Protein AF-A0A1Y3BMG6-F1 (afdb_monomer)

Radius of gyration: 24.63 Å; Cα contacts (8 Å, |Δi|>4): 152; chains: 1; bounding box: 64×32×63 Å

Mean predicted aligned error: 9.32 Å

Nearest PDB structures (foldseek):
  7ob9-assembly1_A  TM=7.750E-01  e=2.354E-04  Homo sapiens
  7oba-assembly1_A  TM=7.615E-01  e=1.151E-03  Homo sapiens

pLDDT: mean 84.7, std 14.23, range [34.03, 97.62]

Sequence (183 aa):
PLKRNDFCKTCGLTDSECLGHFGHIQLPLPVFNPFLLKHVFQVLKMFCFSCHRLLFTPFNVEIYIAQLRALDLGLDYILDDILQHANDISQSTKGFDWGRAESQTFLRSKLTSLINSECRNNKKKNLIEKNDDDNVVELESIEIVNSKNVIEKKQHLFKDLISMKMIKPTKVCTHCNSRKRGL

InterPro domains:
  IPR007080 RNA polymerase Rpb1, domain 1 [PF04997] (4-131)
  IPR044893 RNA polymerase Rpb1, clamp domain superfamily [G3DSA:4.10.860.120] (1-67)
  IPR045867 DNA-directed RNA polymerase, subunit beta-prime [PTHR19376] (5-159)

Organism: Euroglyphus maynei (NCBI:txid6958)

Foldseek 3Di:
DPDAPDADPPPRDGPVPDPDDDDDDDDPDDDDDPVCVLLVVLVVLQADPVPRDGLWQLLLVLLLVLCLVCLQLVVNVCNVVSVVVSVVVCVVPPPDDSLDPVNSVVSNVVSVVVSVVVSVVVVVVVVVVDPDDDDDDDDDDSRGDDPPSSVVVVVVSVVCVSVCVRTPRDQARSPPRDGRDDD

Structure (mmCIF, N/CA/C/O backbone):
data_AF-A0A1Y3BMG6-F1
#
_entry.id   AF-A0A1Y3BMG6-F1
#
loop_
_atom_site.group_PDB
_atom_site.id
_atom_site.type_symbol
_atom_site.label_atom_id
_atom_site.label_alt_id
_atom_site.label_comp_id
_atom_site.label_asym_id
_atom_site.label_entity_id
_atom_site.label_seq_id
_atom_site.pdbx_PDB_ins_code
_atom_site.Cartn_x
_atom_site.Cartn_y
_atom_site.Cartn_z
_atom_site.occupancy
_atom_site.B_iso_or_equiv
_atom_site.auth_seq_id
_atom_site.auth_comp_id
_atom_site.auth_asym_id
_atom_site.auth_atom_id
_atom_site.pdbx_PDB_model_num
ATOM 1 N N . PRO A 1 1 ? -26.892 2.230 33.142 1.00 81.38 1 PRO A N 1
ATOM 2 C CA . PRO A 1 1 ? -28.313 2.091 32.731 1.00 81.38 1 PRO A CA 1
ATOM 3 C C . PRO A 1 1 ? -28.928 3.487 32.601 1.00 81.38 1 PRO A C 1
ATOM 5 O O . PRO A 1 1 ? -28.421 4.399 33.241 1.00 81.38 1 PRO A O 1
ATOM 8 N N . LEU A 1 2 ? -29.958 3.685 31.770 1.00 80.94 2 LEU A N 1
ATOM 9 C CA . LEU A 1 2 ? -30.521 5.032 31.548 1.00 80.94 2 LEU A CA 1
ATOM 10 C C . LEU A 1 2 ? -31.405 5.516 32.710 1.00 80.94 2 LEU A C 1
ATOM 12 O O . LEU A 1 2 ? -31.591 6.718 32.878 1.00 80.94 2 LEU A O 1
ATOM 16 N N . LYS A 1 3 ? -31.963 4.589 33.497 1.00 85.81 3 LYS A N 1
ATOM 17 C CA . LYS A 1 3 ? -32.782 4.886 34.676 1.00 85.81 3 LYS A CA 1
ATOM 18 C C . LYS A 1 3 ? -31.967 4.667 35.950 1.00 85.81 3 LYS A C 1
ATOM 20 O O . LYS A 1 3 ? -31.166 3.736 36.011 1.00 85.81 3 LYS A O 1
ATOM 25 N N . ARG A 1 4 ? -32.205 5.518 36.955 1.00 82.38 4 ARG A N 1
ATOM 26 C CA . ARG A 1 4 ? -31.642 5.358 38.304 1.00 82.38 4 ARG A CA 1
ATOM 27 C C . ARG A 1 4 ? -32.136 4.053 38.919 1.00 82.38 4 ARG A C 1
ATOM 29 O O . ARG A 1 4 ? -33.325 3.756 38.798 1.00 82.38 4 ARG A O 1
ATOM 36 N N . ASN A 1 5 ? -31.247 3.335 39.603 1.00 83.88 5 ASN A N 1
ATOM 37 C CA . ASN A 1 5 ? -31.551 2.070 40.282 1.00 83.88 5 ASN A CA 1
ATOM 38 C C . ASN A 1 5 ? -31.966 0.918 39.341 1.00 83.88 5 ASN A C 1
ATOM 40 O O . ASN A 1 5 ? -32.630 -0.026 39.763 1.00 83.88 5 ASN A O 1
ATOM 44 N N . ASP A 1 6 ? -31.602 1.013 38.062 1.00 90.00 6 ASP A N 1
ATOM 45 C CA . ASP A 1 6 ? -31.763 -0.053 37.071 1.00 90.00 6 ASP A CA 1
ATOM 46 C C . ASP A 1 6 ? -30.409 -0.749 36.849 1.00 90.00 6 ASP A C 1
ATOM 48 O O . ASP A 1 6 ? -29.355 -0.158 37.098 1.00 90.00 6 ASP A O 1
ATOM 52 N N . PHE A 1 7 ? -30.416 -1.991 36.367 1.00 92.06 7 PHE A N 1
ATOM 53 C CA . PHE A 1 7 ? -29.194 -2.761 36.112 1.00 92.06 7 PHE A CA 1
ATOM 54 C C . PHE A 1 7 ? -28.850 -2.761 34.623 1.00 92.06 7 PHE A C 1
ATOM 56 O O . PHE A 1 7 ? -29.715 -2.835 33.747 1.00 92.06 7 PHE A O 1
ATOM 63 N N . CYS A 1 8 ? -27.563 -2.651 34.296 1.00 92.94 8 CYS A N 1
ATOM 64 C CA . CYS A 1 8 ? -27.134 -2.700 32.907 1.00 92.94 8 CYS A CA 1
ATOM 65 C C . CYS A 1 8 ? -27.364 -4.101 32.329 1.00 92.94 8 CYS A C 1
ATOM 67 O O . CYS A 1 8 ? -26.857 -5.080 32.865 1.00 92.94 8 CYS A O 1
ATOM 69 N N . LYS A 1 9 ? -28.026 -4.202 31.172 1.00 91.00 9 LYS A N 1
ATOM 70 C CA . LYS A 1 9 ? -28.221 -5.488 30.479 1.00 91.00 9 LYS A CA 1
ATOM 71 C C . LYS A 1 9 ? -26.923 -6.119 29.955 1.00 91.00 9 LYS A C 1
ATOM 73 O O . LYS A 1 9 ? -26.921 -7.308 29.666 1.00 91.00 9 LYS A O 1
ATOM 78 N N . THR A 1 10 ? -25.854 -5.334 29.805 1.00 92.94 10 THR A N 1
ATOM 79 C CA . THR A 1 10 ? -24.577 -5.802 29.244 1.00 92.94 10 THR A CA 1
ATOM 80 C C . THR A 1 10 ? -23.575 -6.182 30.332 1.00 92.94 10 THR A C 1
ATOM 82 O O . THR A 1 10 ? -23.010 -7.267 30.266 1.00 92.94 10 THR A O 1
ATOM 85 N N . CYS A 1 11 ? -23.344 -5.319 31.331 1.00 94.06 11 CYS A N 1
ATOM 86 C CA . CYS A 1 11 ? -22.376 -5.588 32.406 1.00 94.06 11 CYS A CA 1
ATOM 87 C C . CYS A 1 11 ? -22.989 -5.965 33.760 1.00 94.06 11 CYS A C 1
ATOM 89 O O . CYS A 1 11 ? -22.243 -6.305 34.669 1.00 94.06 11 CYS A O 1
ATOM 91 N N . GLY A 1 12 ? -24.311 -5.878 33.932 1.00 92.12 12 GLY A N 1
ATOM 92 C CA . GLY A 1 12 ? -24.982 -6.201 35.197 1.00 92.12 12 GLY A CA 1
ATOM 93 C C . GLY A 1 12 ? -24.782 -5.186 36.328 1.00 92.12 12 GLY A C 1
ATOM 94 O O . GLY A 1 12 ? -25.336 -5.380 37.402 1.00 92.12 12 GLY A O 1
ATOM 95 N N . LEU A 1 13 ? -24.027 -4.107 36.104 1.00 93.19 13 LEU A N 1
ATOM 96 C CA . LEU A 1 13 ? -23.744 -3.084 37.117 1.00 93.19 13 LEU A CA 1
ATOM 97 C C . LEU A 1 13 ? -24.866 -2.038 37.225 1.00 93.19 13 LEU A C 1
ATOM 99 O O . LEU A 1 13 ? -25.644 -1.834 36.282 1.00 93.19 13 LEU A O 1
ATOM 103 N N . THR A 1 14 ? -24.915 -1.358 38.373 1.00 91.00 14 THR A N 1
ATOM 104 C CA . THR A 1 14 ? -25.843 -0.249 38.666 1.00 91.00 14 THR A CA 1
ATOM 105 C C . THR A 1 14 ? -25.532 0.999 37.826 1.00 91.00 14 THR A C 1
ATOM 107 O O . THR A 1 14 ? -24.534 1.055 37.102 1.00 91.00 14 THR A O 1
ATOM 110 N N . ASP A 1 15 ? -26.394 2.021 37.863 1.00 90.06 15 ASP A N 1
ATOM 111 C CA . ASP A 1 15 ? -26.194 3.246 37.080 1.00 90.06 15 ASP A CA 1
ATOM 112 C C . ASP A 1 15 ? -24.948 4.041 37.485 1.00 90.06 15 ASP A C 1
ATOM 114 O O . ASP A 1 15 ? -24.328 4.641 36.611 1.00 90.06 15 ASP A O 1
ATOM 118 N N . SER A 1 16 ? -24.535 3.980 38.753 1.00 90.06 16 SER A N 1
ATOM 119 C CA . SER A 1 16 ? -23.320 4.638 39.250 1.00 90.06 16 SER A CA 1
ATOM 120 C C . SER A 1 16 ? -22.022 3.939 38.843 1.00 90.06 16 SER A C 1
ATOM 122 O O . SER A 1 16 ? -20.988 4.589 38.728 1.00 90.06 16 SER A O 1
ATOM 124 N N . GLU A 1 17 ? -22.062 2.624 38.632 1.00 92.31 17 GLU A N 1
ATOM 125 C CA . GLU A 1 17 ? -20.873 1.802 38.361 1.00 92.31 17 GLU A CA 1
ATOM 126 C C . GLU A 1 17 ? -20.701 1.480 36.866 1.00 92.31 17 GLU A C 1
ATOM 128 O O . GLU A 1 17 ? -19.637 1.046 36.422 1.00 92.31 17 GLU A O 1
ATOM 133 N N . CYS A 1 18 ? -21.739 1.690 36.054 1.00 93.12 18 CYS A N 1
ATOM 134 C CA . CYS A 1 18 ? -21.707 1.410 34.623 1.00 93.12 18 CYS A CA 1
ATOM 135 C C . CYS A 1 18 ? -21.030 2.548 33.834 1.00 93.12 18 CYS A C 1
ATOM 137 O O . CYS A 1 18 ? -21.588 3.632 33.687 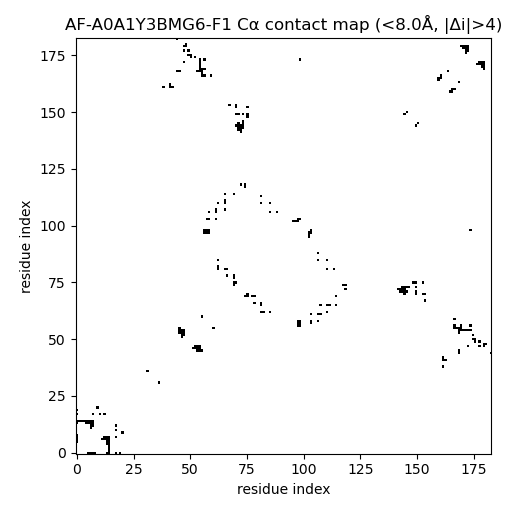1.00 93.12 18 CYS A O 1
ATOM 139 N N . LEU A 1 19 ? -19.880 2.258 33.214 1.00 93.06 19 LEU A N 1
ATOM 140 C CA . LEU A 1 19 ? -19.142 3.184 32.331 1.00 93.06 19 LEU A CA 1
ATOM 141 C C . LEU A 1 19 ? -19.812 3.427 30.960 1.00 93.06 19 LEU A C 1
ATOM 143 O O . LEU A 1 19 ? -19.341 4.243 30.170 1.00 93.06 19 LEU A O 1
ATOM 147 N N . GLY A 1 20 ? -20.905 2.716 30.669 1.00 91.56 20 GLY A N 1
ATOM 148 C CA . GLY A 1 20 ? -21.569 2.719 29.368 1.00 91.56 20 GLY A CA 1
ATOM 149 C C . GLY A 1 20 ? -21.020 1.663 28.404 1.00 91.56 20 GLY A C 1
ATOM 150 O O . GLY A 1 20 ? -19.937 1.111 28.583 1.00 91.56 20 GLY A O 1
ATOM 151 N N . HIS A 1 21 ? -21.805 1.356 27.370 1.00 92.44 21 HIS A N 1
ATOM 152 C CA . HIS A 1 21 ? -21.468 0.361 26.353 1.00 92.44 21 HIS A CA 1
ATOM 153 C C . HIS A 1 21 ? -21.736 0.913 24.961 1.00 92.44 21 HIS A C 1
ATOM 155 O O . HIS A 1 21 ? -22.701 1.649 24.749 1.00 92.44 21 HIS A O 1
ATOM 161 N N . PHE A 1 22 ? -20.905 0.515 24.003 1.00 95.00 22 PHE A N 1
ATOM 162 C CA . PHE A 1 22 ? -21.117 0.867 22.609 1.00 95.00 22 PHE A CA 1
ATOM 163 C C . PHE A 1 22 ? -22.301 0.089 22.032 1.00 95.00 22 PHE A C 1
ATOM 165 O O . PHE A 1 22 ? -22.363 -1.137 22.119 1.00 95.00 22 PHE A O 1
ATOM 172 N N . GLY A 1 23 ? -23.231 0.819 21.422 1.00 93.31 23 GLY A N 1
ATOM 173 C CA . GLY A 1 23 ? -24.210 0.267 20.492 1.00 93.31 23 GLY A CA 1
ATOM 174 C C . GLY A 1 23 ? -23.732 0.446 19.053 1.00 93.31 23 GLY A C 1
ATOM 175 O O . GLY A 1 23 ? -22.830 1.237 18.782 1.00 93.31 23 GLY A O 1
ATOM 176 N N . HIS A 1 24 ? -24.358 -0.258 18.116 1.00 96.00 24 HIS A N 1
ATOM 177 C CA . HIS A 1 24 ? -24.166 -0.011 16.691 1.00 96.00 24 HIS A CA 1
ATOM 178 C C . HIS A 1 24 ? -25.520 0.080 15.991 1.00 96.00 24 HIS A C 1
ATOM 180 O O . HIS A 1 24 ? -26.506 -0.502 16.440 1.00 96.00 24 HIS A O 1
ATOM 186 N N . ILE A 1 25 ? -25.554 0.830 14.892 1.00 96.88 25 ILE A N 1
ATOM 187 C CA . ILE A 1 25 ? -26.711 0.917 14.004 1.00 96.88 25 ILE A CA 1
ATOM 188 C C . ILE A 1 25 ? -26.360 0.135 12.747 1.00 96.88 25 ILE A C 1
ATOM 190 O O . ILE A 1 25 ? -25.363 0.432 12.086 1.00 96.88 25 ILE A O 1
ATOM 194 N N . GLN A 1 26 ? -27.175 -0.860 12.412 1.00 96.31 26 GLN A N 1
ATOM 195 C CA . GLN A 1 26 ? -27.029 -1.586 11.161 1.00 96.31 26 GLN A CA 1
ATOM 196 C C . GLN A 1 26 ? -27.630 -0.753 10.029 1.00 96.31 26 GLN A C 1
ATOM 198 O O . GLN A 1 26 ? -28.840 -0.544 9.962 1.00 96.31 26 GLN A O 1
ATOM 203 N N . LEU A 1 27 ? -26.769 -0.247 9.150 1.00 97.06 27 LEU A N 1
ATOM 204 C CA . LEU A 1 27 ? -27.203 0.476 7.961 1.00 97.06 27 LEU A CA 1
ATOM 205 C C . LEU A 1 27 ? -27.716 -0.524 6.910 1.00 97.06 27 LEU A C 1
ATOM 207 O O . LEU A 1 27 ? -27.123 -1.593 6.759 1.00 97.06 27 LEU A O 1
ATOM 211 N N . PRO A 1 28 ? -28.777 -0.192 6.151 1.00 96.12 28 PRO A N 1
ATOM 212 C CA . PRO A 1 28 ? -29.328 -1.093 5.135 1.00 96.12 28 PRO A CA 1
ATOM 213 C C . PRO A 1 28 ? -28.388 -1.284 3.934 1.00 96.12 28 PRO A C 1
ATOM 215 O O . PRO A 1 28 ? -28.532 -2.245 3.185 1.00 96.12 28 PRO A O 1
ATOM 218 N N . LEU A 1 29 ? -27.437 -0.365 3.741 1.00 97.62 29 LEU A N 1
ATOM 219 C CA . LEU A 1 29 ? -26.460 -0.359 2.656 1.00 97.62 29 LEU A CA 1
ATOM 220 C C . LEU A 1 29 ? -25.101 0.144 3.168 1.00 97.62 29 LEU A C 1
ATOM 222 O O . LEU A 1 29 ? -25.059 0.898 4.146 1.00 97.62 29 LEU A O 1
ATOM 226 N N . PRO A 1 30 ? -23.987 -0.225 2.507 1.00 95.25 30 PRO A N 1
ATOM 227 C CA . PRO A 1 30 ? -22.679 0.328 2.827 1.00 95.25 30 PRO A CA 1
ATOM 228 C C . PRO A 1 30 ? -22.643 1.828 2.518 1.00 95.25 30 PRO A C 1
ATOM 230 O O . PRO A 1 30 ? -22.995 2.264 1.422 1.00 95.25 30 PRO A O 1
ATOM 233 N N . VAL A 1 31 ? -22.180 2.617 3.485 1.00 95.00 31 VAL A N 1
ATOM 234 C CA . VAL A 1 31 ? -22.025 4.071 3.358 1.00 95.00 31 VAL A CA 1
ATOM 235 C C . VAL A 1 31 ? -20.546 4.421 3.449 1.00 95.00 31 VAL A C 1
ATOM 237 O O . VAL A 1 31 ? -19.830 3.929 4.321 1.00 95.00 31 VAL A O 1
ATOM 240 N N . PHE A 1 32 ? -20.071 5.282 2.549 1.00 95.06 32 PHE A N 1
ATOM 241 C CA . PHE A 1 32 ? -18.701 5.782 2.612 1.00 95.06 32 PHE A CA 1
ATOM 242 C C . PHE A 1 32 ? -18.516 6.695 3.823 1.00 95.06 32 PHE A C 1
ATOM 244 O O . PHE A 1 32 ? -19.304 7.611 4.044 1.00 95.06 32 PHE A O 1
ATOM 251 N N . ASN A 1 33 ? -17.425 6.497 4.566 1.00 95.25 33 ASN A N 1
ATOM 252 C CA . ASN A 1 33 ? -17.024 7.432 5.610 1.00 95.25 33 ASN A CA 1
ATOM 253 C C . ASN A 1 33 ? -16.583 8.768 4.961 1.00 95.25 33 ASN A C 1
ATOM 255 O O . ASN A 1 33 ? -15.584 8.770 4.229 1.00 95.25 33 ASN A O 1
ATOM 259 N N . PRO A 1 34 ? -17.256 9.906 5.241 1.00 95.25 34 PRO A N 1
ATOM 260 C CA . PRO A 1 34 ? -16.931 11.200 4.633 1.00 95.25 34 PRO A CA 1
ATOM 261 C C . PRO A 1 34 ? -15.476 11.641 4.844 1.00 95.25 34 PRO A C 1
ATOM 263 O O . PRO A 1 34 ? -14.881 12.258 3.959 1.00 95.25 34 PRO A O 1
ATOM 266 N N . PHE A 1 35 ? -14.864 11.277 5.976 1.00 94.56 35 PHE A N 1
ATOM 267 C CA . PHE A 1 35 ? -13.475 11.623 6.294 1.00 94.56 35 PHE A CA 1
ATOM 268 C C . PHE A 1 35 ? -12.457 10.816 5.479 1.00 94.56 35 PHE A C 1
ATOM 270 O O . PHE A 1 35 ? -11.361 11.296 5.186 1.00 94.56 35 PHE A O 1
ATOM 277 N N . LEU A 1 36 ? -12.819 9.598 5.070 1.00 92.75 36 LEU A N 1
ATOM 278 C CA . LEU A 1 36 ? -11.955 8.725 4.273 1.00 92.75 36 LEU A CA 1
ATOM 279 C C . LEU A 1 36 ? -12.183 8.876 2.772 1.00 92.75 36 LEU A C 1
ATOM 281 O O . LEU A 1 36 ? -11.350 8.423 1.991 1.00 92.75 36 LEU A O 1
ATOM 285 N N . LEU A 1 37 ? -13.256 9.552 2.357 1.00 93.12 37 LEU A N 1
ATOM 286 C CA . LEU A 1 37 ? -13.656 9.653 0.957 1.00 93.12 37 LEU A CA 1
ATOM 287 C C . LEU A 1 37 ? -12.516 10.160 0.057 1.00 93.12 37 LEU A C 1
ATOM 289 O O . LEU A 1 37 ? -12.258 9.578 -0.992 1.00 93.12 37 LEU A O 1
ATOM 293 N N . LYS A 1 38 ? -11.759 11.176 0.499 1.00 90.56 38 LYS A N 1
ATOM 294 C CA . LYS A 1 38 ? -10.590 11.696 -0.239 1.00 90.56 38 LYS A CA 1
ATOM 295 C C . LYS A 1 38 ? -9.524 10.622 -0.490 1.00 90.56 38 LYS A C 1
ATOM 297 O O . LYS A 1 38 ? -9.038 10.499 -1.612 1.00 90.56 38 LYS A O 1
ATOM 302 N N . HIS A 1 39 ? -9.199 9.834 0.534 1.00 90.69 39 HIS A N 1
ATOM 303 C CA . HIS A 1 39 ? -8.219 8.752 0.443 1.00 90.69 39 HIS A CA 1
ATOM 304 C C . HIS A 1 39 ? -8.735 7.618 -0.445 1.00 90.69 39 HIS A C 1
ATOM 306 O O . HIS A 1 39 ? -8.003 7.130 -1.301 1.00 90.69 39 HIS A O 1
ATOM 312 N N . VAL A 1 40 ? -10.016 7.257 -0.317 1.00 91.75 40 VAL A N 1
ATOM 313 C CA . VAL A 1 40 ? -10.666 6.268 -1.189 1.00 91.75 40 VAL A CA 1
ATOM 314 C C . VAL A 1 40 ? -10.558 6.698 -2.652 1.00 91.75 40 VAL A C 1
ATOM 316 O O . VAL A 1 40 ? -10.118 5.912 -3.486 1.00 91.75 40 VAL A O 1
ATOM 319 N N . PHE A 1 41 ? -10.855 7.960 -2.973 1.00 90.50 41 PHE A N 1
ATOM 320 C CA . PHE A 1 41 ? -10.687 8.485 -4.331 1.00 90.50 41 PHE A CA 1
ATOM 321 C C . PHE A 1 41 ? -9.235 8.428 -4.822 1.00 90.50 41 PHE A C 1
ATOM 323 O O . PHE A 1 41 ? -8.998 8.086 -5.981 1.00 90.50 41 PHE A O 1
ATOM 330 N N . GLN A 1 42 ? -8.255 8.752 -3.974 1.00 90.00 42 GLN A N 1
ATOM 331 C CA . GLN A 1 42 ? -6.835 8.658 -4.332 1.00 90.00 42 GLN A CA 1
ATOM 332 C C . GLN A 1 42 ? -6.428 7.217 -4.648 1.00 90.00 42 GL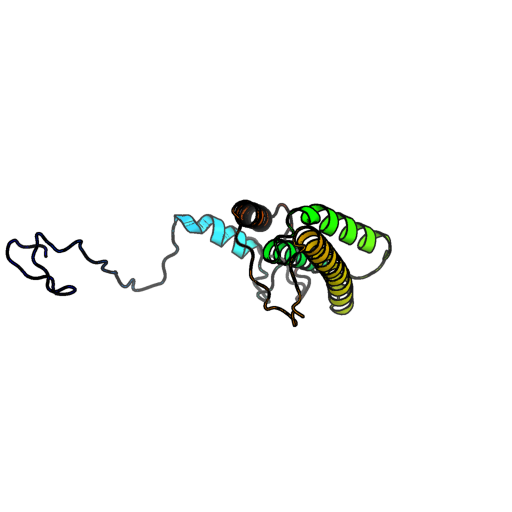N A C 1
ATOM 334 O O . GLN A 1 42 ? -5.830 6.975 -5.697 1.00 90.00 42 GLN A O 1
ATOM 339 N N . VAL A 1 43 ? -6.835 6.265 -3.804 1.00 90.12 43 VAL A N 1
ATOM 340 C CA . VAL A 1 43 ? -6.597 4.833 -4.010 1.00 90.12 43 VAL A CA 1
ATOM 341 C C . VAL A 1 43 ? -7.256 4.362 -5.303 1.00 90.12 43 VAL A C 1
ATOM 343 O O . VAL A 1 43 ? -6.586 3.768 -6.141 1.00 90.12 43 VAL A O 1
ATOM 346 N N . LEU A 1 44 ? -8.528 4.694 -5.543 1.00 90.19 44 LEU A N 1
ATOM 347 C CA . LEU A 1 44 ? -9.238 4.313 -6.771 1.00 90.19 44 LEU A CA 1
ATOM 348 C C . LEU A 1 44 ? -8.552 4.843 -8.035 1.00 90.19 44 LEU A C 1
ATOM 350 O O . LEU A 1 44 ? -8.469 4.136 -9.038 1.00 90.19 44 LEU A O 1
ATOM 354 N N . LYS A 1 45 ? -7.976 6.051 -7.987 1.00 89.25 45 LYS A N 1
ATOM 355 C CA . LYS A 1 45 ? -7.193 6.608 -9.100 1.00 89.25 45 LYS A CA 1
ATOM 356 C C . LYS A 1 45 ? -5.898 5.833 -9.377 1.00 89.25 45 LYS A C 1
ATOM 358 O O . LYS A 1 45 ? -5.288 6.079 -10.418 1.00 89.25 45 LYS A O 1
ATOM 363 N N . MET A 1 46 ? -5.450 4.938 -8.502 1.00 90.25 46 MET A N 1
ATOM 364 C CA . MET A 1 46 ? -4.263 4.103 -8.717 1.00 90.25 46 MET A CA 1
ATOM 365 C C . MET A 1 46 ? -4.594 2.791 -9.440 1.00 90.25 46 MET A C 1
ATOM 367 O O . MET A 1 46 ? -3.675 2.152 -9.939 1.00 90.25 46 MET A O 1
ATOM 371 N N . PHE A 1 47 ? -5.865 2.393 -9.549 1.00 90.88 47 PHE A N 1
ATOM 372 C CA . PHE A 1 47 ? -6.264 1.116 -10.148 1.00 90.88 47 PHE A CA 1
ATOM 373 C C . PHE A 1 47 ? -6.712 1.236 -11.607 1.00 90.88 47 PHE A C 1
ATOM 375 O O . PHE A 1 47 ? -7.251 2.247 -12.059 1.00 90.88 47 PHE A O 1
ATOM 382 N N . CYS A 1 48 ? -6.522 0.151 -12.353 1.00 91.44 48 CYS A N 1
ATOM 383 C CA . CYS A 1 48 ? -7.177 -0.075 -13.629 1.00 91.44 48 CYS A CA 1
ATOM 384 C C . CYS A 1 48 ? -8.566 -0.683 -13.397 1.00 91.44 48 CYS A C 1
ATOM 386 O O . CYS A 1 48 ? -8.669 -1.769 -12.840 1.00 91.44 48 CYS A O 1
ATOM 388 N N . PHE A 1 49 ? -9.630 -0.049 -13.890 1.00 91.19 49 PHE A N 1
ATOM 389 C CA . PHE A 1 49 ? -10.996 -0.583 -13.761 1.00 91.19 49 PHE A CA 1
ATOM 390 C C . PHE A 1 49 ? -11.326 -1.760 -14.686 1.00 91.19 49 PHE A C 1
ATOM 392 O O . PHE A 1 49 ? -12.410 -2.319 -14.580 1.00 91.19 49 PHE A O 1
ATOM 399 N N . SER A 1 50 ? -10.416 -2.129 -15.588 1.00 92.19 50 SER A N 1
ATOM 400 C CA . SER A 1 50 ? -10.608 -3.261 -16.501 1.00 92.19 50 SER A CA 1
ATOM 401 C C . SER A 1 50 ? -10.005 -4.555 -15.958 1.00 92.19 50 SER A C 1
ATOM 403 O O . SER A 1 50 ? -10.618 -5.605 -16.082 1.00 92.19 50 SER A O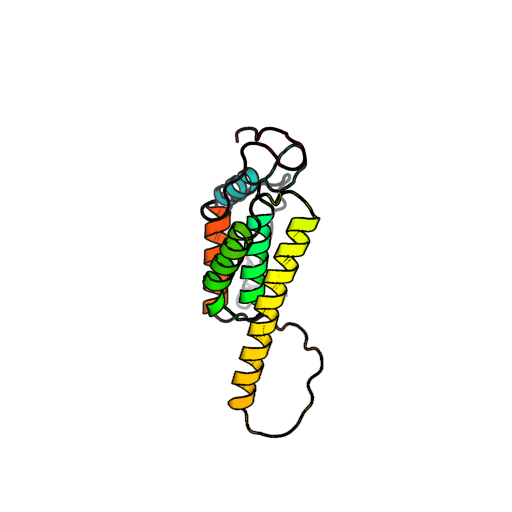 1
ATOM 405 N N . CYS A 1 51 ? -8.810 -4.494 -15.358 1.00 92.81 51 CYS A N 1
ATOM 406 C CA . CYS A 1 51 ? -8.122 -5.675 -14.816 1.00 92.81 51 CYS A CA 1
ATOM 407 C C . CYS A 1 51 ? -7.892 -5.632 -13.299 1.00 92.81 51 CYS A C 1
ATOM 409 O O . CYS A 1 51 ? -7.264 -6.538 -12.759 1.00 92.81 51 CYS A O 1
ATOM 411 N N . HIS A 1 52 ? -8.343 -4.575 -12.619 1.00 91.69 52 HIS A N 1
ATOM 412 C CA . HIS A 1 52 ? -8.238 -4.381 -11.166 1.00 91.69 52 HIS A CA 1
ATOM 413 C C . HIS A 1 52 ? -6.808 -4.411 -10.603 1.00 91.69 52 HIS A C 1
ATOM 415 O O . HIS A 1 52 ? -6.607 -4.592 -9.404 1.00 91.69 52 HIS A O 1
ATOM 421 N N . ARG A 1 53 ? -5.796 -4.184 -11.450 1.00 89.56 53 ARG A N 1
ATOM 422 C CA . ARG A 1 53 ? -4.392 -4.045 -11.036 1.00 89.56 53 ARG A CA 1
ATOM 423 C C . ARG A 1 53 ? -4.001 -2.584 -10.842 1.00 89.56 53 ARG A C 1
ATOM 425 O O . ARG A 1 53 ? -4.577 -1.691 -11.467 1.00 89.56 53 ARG A O 1
ATOM 432 N N . LEU A 1 54 ? -2.987 -2.355 -10.012 1.00 89.81 54 LEU A N 1
ATOM 433 C CA . LEU A 1 54 ? -2.376 -1.040 -9.832 1.00 89.81 54 LEU A CA 1
ATOM 434 C C . LEU A 1 54 ? -1.692 -0.574 -11.125 1.00 89.81 54 LEU A C 1
ATOM 436 O O . LEU A 1 54 ? -1.012 -1.340 -11.803 1.00 89.81 54 LEU A O 1
ATOM 440 N N . LEU A 1 55 ? -1.857 0.704 -11.452 1.00 89.81 55 LEU A N 1
ATOM 441 C CA . LEU A 1 55 ? -1.288 1.383 -12.618 1.00 89.81 55 LEU A CA 1
ATOM 442 C C . LEU A 1 55 ? 0.141 1.866 -12.343 1.00 89.81 55 LEU A C 1
ATOM 444 O O . LEU A 1 55 ? 0.496 2.995 -12.670 1.00 89.81 55 LEU A O 1
ATOM 448 N N . PHE A 1 56 ? 0.952 1.037 -11.701 1.00 89.38 56 PHE A N 1
ATOM 449 C CA . PHE A 1 56 ? 2.319 1.375 -11.326 1.00 89.38 56 PHE A CA 1
ATOM 450 C C . PHE A 1 56 ? 3.333 0.642 -12.188 1.00 89.38 56 PHE A C 1
ATOM 452 O O . PHE A 1 56 ? 3.078 -0.457 -12.681 1.00 89.38 56 PHE A O 1
ATOM 459 N N . THR A 1 57 ? 4.491 1.270 -12.383 1.00 87.50 57 THR A N 1
ATOM 460 C CA . THR A 1 57 ? 5.624 0.608 -13.022 1.00 87.50 57 THR A CA 1
ATOM 461 C C . THR A 1 57 ? 6.157 -0.456 -12.062 1.00 87.50 57 THR A C 1
ATOM 463 O O . THR A 1 57 ? 6.355 -0.155 -10.881 1.00 87.50 57 THR A O 1
ATOM 466 N N . PRO A 1 58 ? 6.413 -1.693 -12.522 1.00 86.75 58 PRO A N 1
ATOM 467 C CA . PRO A 1 58 ? 6.902 -2.736 -11.625 1.00 86.75 58 PRO A CA 1
ATOM 468 C C . PRO A 1 58 ? 8.234 -2.376 -10.952 1.00 86.75 58 PRO A C 1
ATOM 470 O O . PRO A 1 58 ? 8.439 -2.704 -9.790 1.00 86.75 58 PRO A O 1
ATOM 473 N N . PHE A 1 59 ? 9.085 -1.607 -11.640 1.00 89.38 59 PHE A N 1
ATOM 474 C CA . PHE A 1 59 ? 10.321 -1.045 -11.087 1.00 89.38 59 PHE A CA 1
ATOM 475 C C . PHE A 1 59 ? 10.092 -0.256 -9.785 1.00 89.38 59 PHE A C 1
ATOM 477 O O . PHE A 1 59 ? 10.691 -0.566 -8.758 1.00 89.38 59 PHE A O 1
ATOM 484 N N . ASN A 1 60 ? 9.175 0.719 -9.791 1.00 89.62 60 ASN A N 1
ATOM 485 C CA . ASN A 1 60 ? 8.910 1.543 -8.608 1.00 89.62 60 ASN A CA 1
ATOM 486 C C . ASN A 1 60 ? 8.233 0.736 -7.491 1.00 89.62 60 ASN A C 1
ATOM 488 O O . ASN A 1 60 ? 8.422 1.039 -6.315 1.00 89.62 60 ASN A O 1
ATOM 492 N N . VAL A 1 61 ? 7.437 -0.277 -7.850 1.00 90.38 61 VAL A N 1
ATOM 493 C CA . VAL A 1 61 ? 6.784 -1.162 -6.877 1.00 90.38 61 VAL A CA 1
ATOM 494 C C . VAL A 1 61 ? 7.821 -1.975 -6.104 1.00 90.38 61 VAL A C 1
ATOM 496 O O . VAL A 1 61 ? 7.743 -2.028 -4.880 1.00 90.38 61 VAL A O 1
ATOM 499 N N . GLU A 1 62 ? 8.816 -2.553 -6.779 1.00 92.12 62 GLU A N 1
ATOM 500 C CA . GLU A 1 62 ? 9.878 -3.319 -6.112 1.00 92.12 62 GLU A CA 1
ATOM 501 C C . GLU A 1 62 ? 10.731 -2.447 -5.181 1.00 92.12 62 GLU A C 1
ATOM 503 O O . GLU A 1 62 ? 11.045 -2.867 -4.068 1.00 92.12 62 GLU A O 1
ATOM 508 N N . ILE A 1 63 ? 11.037 -1.208 -5.583 1.00 93.56 63 ILE A N 1
ATOM 509 C CA . ILE A 1 63 ? 11.718 -0.230 -4.720 1.00 93.56 63 ILE A CA 1
ATOM 510 C C . ILE A 1 63 ? 10.886 0.049 -3.466 1.00 93.56 63 ILE A C 1
ATOM 512 O O . ILE A 1 63 ? 11.400 -0.036 -2.353 1.00 93.56 63 ILE A O 1
ATOM 516 N N . TYR A 1 64 ? 9.594 0.341 -3.630 1.00 93.56 64 TYR A N 1
ATOM 517 C CA . TYR A 1 64 ? 8.703 0.640 -2.511 1.00 93.56 64 TYR A CA 1
ATOM 518 C C . TYR A 1 64 ? 8.578 -0.546 -1.542 1.00 93.56 64 TYR A C 1
ATOM 520 O O . TYR A 1 64 ? 8.650 -0.374 -0.326 1.00 93.56 64 TYR A O 1
ATOM 528 N N . ILE A 1 65 ? 8.457 -1.769 -2.069 1.00 93.44 65 ILE A N 1
ATOM 529 C CA . ILE A 1 65 ? 8.444 -2.998 -1.263 1.00 93.44 65 ILE A CA 1
ATOM 530 C C . ILE A 1 65 ? 9.768 -3.166 -0.509 1.00 93.44 65 ILE A C 1
ATOM 532 O O . ILE A 1 65 ? 9.755 -3.525 0.668 1.00 93.44 65 ILE A O 1
ATOM 536 N N . ALA A 1 66 ? 10.908 -2.908 -1.154 1.00 94.88 66 ALA A N 1
ATOM 537 C CA . ALA A 1 66 ? 12.217 -2.986 -0.512 1.00 94.88 66 ALA A CA 1
ATOM 538 C C . ALA A 1 66 ? 12.369 -1.957 0.620 1.00 94.88 66 ALA A C 1
ATOM 540 O O . ALA A 1 66 ? 12.832 -2.317 1.698 1.00 94.88 66 ALA A O 1
ATOM 541 N N . GLN A 1 67 ? 11.915 -0.717 0.418 1.00 94.88 67 GLN A N 1
ATOM 542 C CA . GLN A 1 67 ? 11.911 0.325 1.450 1.00 94.88 67 GLN A CA 1
ATOM 543 C C . GLN A 1 67 ? 11.037 -0.051 2.654 1.00 94.88 67 GLN A C 1
ATOM 545 O O . GLN A 1 67 ? 11.457 0.118 3.797 1.00 94.88 67 GLN A O 1
ATOM 550 N N . LEU A 1 68 ? 9.844 -0.610 2.418 1.00 93.62 68 LEU A N 1
ATOM 551 C CA . LEU A 1 68 ? 8.986 -1.098 3.501 1.00 93.62 68 LEU A CA 1
ATOM 552 C C . LEU A 1 68 ? 9.642 -2.244 4.278 1.00 93.62 68 LEU A C 1
ATOM 554 O O . LEU A 1 68 ? 9.659 -2.204 5.504 1.00 93.62 68 LEU A O 1
ATOM 558 N N . ARG A 1 69 ? 10.248 -3.212 3.579 1.00 92.50 69 ARG A N 1
ATOM 559 C CA . ARG A 1 69 ? 10.978 -4.319 4.218 1.00 92.50 69 ARG A CA 1
ATOM 560 C C . ARG A 1 69 ? 12.166 -3.832 5.040 1.00 92.50 69 ARG A C 1
ATOM 562 O O . ARG A 1 69 ? 12.374 -4.321 6.142 1.00 92.50 69 ARG A O 1
ATOM 569 N N . ALA A 1 70 ? 12.933 -2.875 4.523 1.00 92.12 70 ALA A N 1
ATOM 570 C CA . ALA A 1 70 ? 14.034 -2.265 5.260 1.00 92.12 70 ALA A CA 1
ATOM 571 C C . ALA A 1 70 ? 13.538 -1.622 6.563 1.00 92.12 70 ALA A C 1
ATOM 573 O O . ALA A 1 70 ? 14.117 -1.851 7.621 1.00 92.12 70 ALA A O 1
ATOM 574 N N . LEU A 1 71 ? 12.414 -0.901 6.509 1.00 92.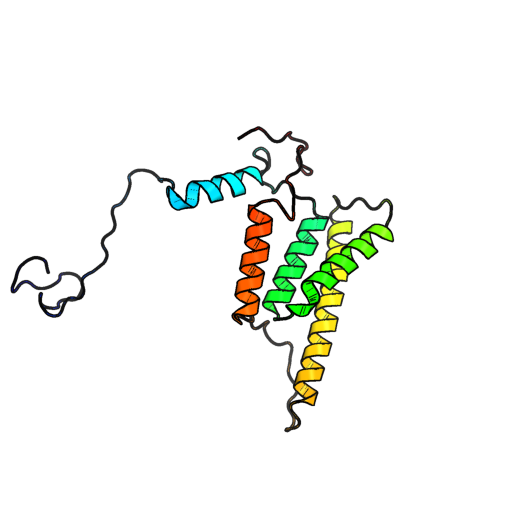25 71 LEU A N 1
ATOM 575 C CA . LEU A 1 71 ? 11.781 -0.318 7.692 1.00 92.25 71 LEU A CA 1
ATOM 576 C C . LEU A 1 71 ? 11.255 -1.366 8.672 1.00 92.25 71 LEU A C 1
ATOM 578 O O . LEU A 1 71 ? 11.430 -1.188 9.872 1.00 92.25 71 LEU A O 1
ATOM 582 N N . ASP A 1 72 ? 10.641 -2.451 8.195 1.00 89.69 72 ASP A N 1
ATOM 583 C CA . ASP A 1 72 ? 10.213 -3.567 9.052 1.00 89.69 72 ASP A CA 1
ATOM 584 C C . ASP A 1 72 ? 11.388 -4.168 9.836 1.00 89.69 72 ASP A C 1
ATOM 586 O O . ASP A 1 72 ? 11.216 -4.584 10.977 1.00 89.69 72 ASP A O 1
ATOM 590 N N . LEU A 1 73 ? 12.586 -4.147 9.250 1.00 88.12 73 LEU A N 1
ATOM 591 C CA . LEU A 1 73 ? 13.834 -4.620 9.852 1.00 88.12 73 LEU A CA 1
ATOM 592 C C . LEU A 1 73 ? 14.560 -3.543 10.680 1.00 88.12 73 LEU A C 1
ATOM 594 O O . LEU A 1 73 ? 15.670 -3.778 11.155 1.00 88.12 73 LEU A O 1
ATOM 598 N N . GLY A 1 74 ? 13.976 -2.350 10.828 1.00 87.94 74 GLY A N 1
ATOM 599 C CA . GLY A 1 74 ? 14.591 -1.226 11.536 1.00 87.94 74 GLY A CA 1
ATOM 600 C C . GLY A 1 74 ? 15.781 -0.590 10.811 1.00 87.94 74 GLY A C 1
ATOM 601 O O . GLY A 1 74 ? 16.510 0.190 11.415 1.00 87.94 74 GLY A O 1
ATOM 602 N N . LEU A 1 75 ? 15.990 -0.895 9.527 1.00 89.50 75 LEU A N 1
ATOM 603 C CA . LEU A 1 75 ? 17.041 -0.316 8.687 1.00 89.50 75 LEU A CA 1
ATOM 604 C C . LEU A 1 75 ? 16.537 0.978 8.042 1.00 89.50 75 LEU A C 1
ATOM 606 O O . LEU A 1 75 ? 16.352 1.083 6.832 1.00 89.50 75 LEU A O 1
ATOM 610 N N . ASP A 1 76 ? 16.249 1.982 8.856 1.00 90.19 76 ASP A N 1
ATOM 611 C CA . ASP A 1 76 ? 15.672 3.229 8.368 1.00 90.19 76 ASP A CA 1
ATOM 612 C C . ASP A 1 76 ? 16.701 4.152 7.689 1.00 90.19 76 ASP A C 1
ATOM 614 O O . ASP A 1 76 ? 16.314 5.066 6.956 1.00 90.19 76 ASP A O 1
ATOM 618 N N . TYR A 1 77 ? 17.993 3.920 7.925 1.00 90.06 77 TYR A N 1
ATOM 619 C CA . TYR A 1 77 ? 19.101 4.690 7.359 1.00 90.06 77 TYR A CA 1
ATOM 620 C C . TYR A 1 77 ? 19.400 4.355 5.887 1.00 90.06 77 TYR A C 1
ATOM 622 O O . TYR A 1 77 ? 19.962 5.193 5.195 1.00 90.06 77 TYR A O 1
ATOM 630 N N . ILE A 1 78 ? 18.978 3.187 5.384 1.00 92.81 78 ILE A N 1
ATOM 631 C CA . ILE A 1 78 ? 19.316 2.716 4.021 1.00 92.81 78 ILE A CA 1
ATOM 632 C C . ILE A 1 78 ? 18.297 3.118 2.948 1.00 92.81 78 ILE A C 1
ATOM 634 O O . ILE A 1 78 ? 18.396 2.687 1.800 1.00 92.81 78 ILE A O 1
ATOM 638 N N . LEU A 1 79 ? 17.252 3.872 3.300 1.00 92.44 79 LEU A N 1
ATOM 639 C CA . LEU A 1 79 ? 16.137 4.129 2.381 1.00 92.44 79 LEU A CA 1
ATOM 640 C C . LEU A 1 79 ? 16.547 4.885 1.115 1.00 92.44 79 LEU A C 1
ATOM 642 O O . LEU A 1 79 ? 16.027 4.579 0.037 1.00 92.44 79 LEU A O 1
ATOM 646 N N . ASP A 1 80 ? 17.460 5.844 1.254 1.00 92.19 80 ASP A N 1
ATOM 647 C CA . ASP A 1 80 ? 17.997 6.617 0.134 1.00 92.19 80 ASP A CA 1
ATOM 648 C C . ASP A 1 80 ? 18.990 5.778 -0.684 1.00 92.19 80 ASP A C 1
ATOM 650 O O . ASP A 1 80 ? 18.943 5.794 -1.917 1.00 92.19 80 ASP A O 1
ATOM 654 N N . ASP A 1 81 ? 19.787 4.938 -0.019 1.00 93.62 81 ASP A N 1
ATOM 655 C CA . ASP A 1 81 ? 20.707 4.002 -0.674 1.00 93.62 81 ASP A CA 1
ATOM 656 C C . ASP A 1 81 ? 19.956 2.986 -1.545 1.00 93.62 81 ASP A C 1
ATOM 658 O O . ASP A 1 81 ? 20.389 2.666 -2.651 1.00 93.62 81 ASP A O 1
ATOM 662 N N . ILE A 1 82 ? 18.788 2.508 -1.096 1.00 94.75 82 ILE A N 1
ATOM 663 C CA . ILE A 1 82 ? 17.913 1.625 -1.885 1.00 94.75 82 ILE A CA 1
ATOM 664 C C . ILE A 1 82 ? 17.489 2.307 -3.191 1.00 94.75 82 ILE A C 1
ATOM 666 O O . ILE A 1 82 ? 17.497 1.672 -4.250 1.00 94.75 82 ILE A O 1
ATOM 670 N N . LEU A 1 83 ? 17.119 3.590 -3.130 1.00 93.12 83 LEU A N 1
ATOM 671 C CA . LEU A 1 83 ? 16.725 4.363 -4.308 1.00 93.12 83 LEU A CA 1
ATOM 672 C C . LEU A 1 83 ? 17.903 4.560 -5.258 1.00 93.12 83 LEU A C 1
ATOM 674 O O . LEU A 1 83 ? 17.766 4.336 -6.463 1.00 93.12 83 LEU A O 1
ATOM 678 N N . GLN A 1 84 ? 19.056 4.956 -4.724 1.00 94.12 84 GLN A N 1
ATOM 679 C CA . GLN A 1 84 ? 20.265 5.166 -5.509 1.00 94.12 84 GLN A CA 1
ATOM 680 C C . GLN A 1 84 ? 20.712 3.871 -6.194 1.00 94.12 84 GLN A C 1
ATOM 682 O O . GLN A 1 84 ? 20.848 3.837 -7.415 1.00 94.12 84 GLN A O 1
ATOM 687 N N . HIS A 1 85 ? 20.807 2.775 -5.443 1.00 94.88 85 HIS A N 1
ATOM 688 C CA . HIS A 1 85 ? 21.205 1.473 -5.963 1.00 94.88 85 HIS A CA 1
ATOM 689 C C . HIS A 1 85 ? 20.251 0.965 -7.056 1.00 94.88 85 HIS A C 1
ATOM 691 O O . HIS A 1 85 ? 20.691 0.418 -8.069 1.00 94.88 85 HIS A O 1
ATOM 697 N N . ALA A 1 86 ? 18.938 1.173 -6.907 1.00 93.81 86 ALA A N 1
ATOM 698 C CA . ALA A 1 86 ? 17.981 0.827 -7.955 1.00 93.81 86 ALA A CA 1
ATOM 699 C C . ALA A 1 86 ? 18.189 1.661 -9.233 1.00 93.81 86 ALA A C 1
ATOM 701 O O . ALA A 1 86 ? 18.139 1.117 -10.340 1.00 93.81 86 ALA A O 1
ATOM 702 N N . ASN A 1 87 ? 18.454 2.964 -9.097 1.00 92.62 87 ASN A N 1
ATOM 703 C CA . ASN A 1 87 ? 18.736 3.843 -10.232 1.00 92.62 87 ASN A CA 1
ATOM 704 C C . ASN A 1 87 ? 20.032 3.448 -10.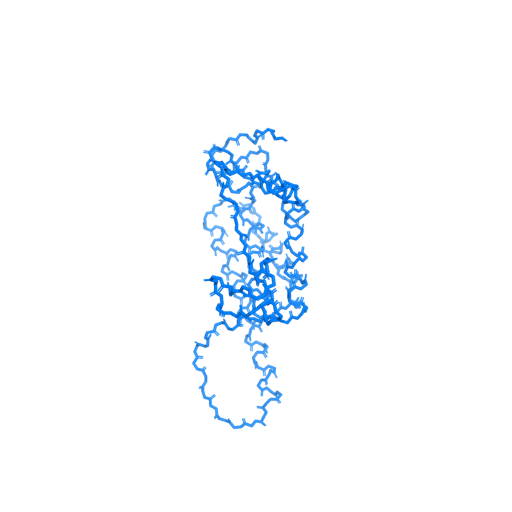954 1.00 92.62 87 ASN A C 1
ATOM 706 O O . ASN A 1 87 ? 20.041 3.395 -12.185 1.00 92.62 87 ASN A O 1
ATOM 710 N N . ASP A 1 88 ? 21.086 3.094 -10.222 1.00 93.88 88 ASP A N 1
ATOM 711 C CA . ASP A 1 88 ? 22.360 2.636 -10.791 1.00 93.88 88 ASP A CA 1
ATOM 712 C C . ASP A 1 88 ? 22.188 1.320 -11.571 1.00 93.88 88 ASP A C 1
ATOM 714 O O . ASP A 1 88 ? 22.701 1.153 -12.685 1.00 93.88 88 ASP A O 1
ATOM 718 N N . ILE A 1 89 ? 21.373 0.397 -11.049 1.00 91.75 89 ILE A N 1
ATOM 719 C CA . ILE A 1 89 ? 20.976 -0.819 -11.773 1.00 91.75 89 ILE A CA 1
ATOM 720 C C . ILE A 1 89 ? 20.227 -0.456 -13.061 1.00 91.75 89 ILE A C 1
ATOM 722 O O . ILE A 1 89 ? 20.521 -1.004 -14.126 1.00 91.75 89 ILE A O 1
ATOM 726 N N . SER A 1 90 ? 19.287 0.488 -13.000 1.00 90.31 90 SER A N 1
ATOM 727 C CA . SER A 1 90 ? 18.557 0.933 -14.190 1.00 90.31 90 SER A CA 1
ATOM 728 C C . SER A 1 90 ? 19.464 1.586 -15.236 1.00 90.31 90 SER A C 1
ATOM 730 O O . SER A 1 90 ? 19.175 1.489 -16.428 1.00 90.31 90 SER A O 1
ATOM 732 N N . GLN A 1 91 ? 20.543 2.252 -14.825 1.00 89.38 91 GLN A N 1
ATOM 733 C CA . GLN A 1 91 ? 21.494 2.885 -15.742 1.00 89.38 91 GLN A CA 1
ATOM 734 C C . GLN A 1 91 ? 22.482 1.892 -16.361 1.00 89.38 91 GLN A C 1
ATOM 736 O O . GLN A 1 91 ? 22.877 2.072 -17.514 1.00 89.38 91 GLN A O 1
ATOM 741 N N . SER A 1 92 ? 22.874 0.852 -15.625 1.00 88.25 92 SER A N 1
ATOM 742 C CA . SER A 1 92 ? 23.765 -0.203 -16.127 1.00 88.25 92 SER A CA 1
ATOM 743 C C . SER A 1 92 ? 23.057 -1.171 -17.080 1.00 88.25 92 SER A C 1
ATOM 745 O O . SER A 1 92 ? 23.669 -1.675 -18.017 1.00 88.25 92 SER A O 1
ATOM 747 N N . THR A 1 93 ? 21.750 -1.375 -16.908 1.00 85.88 93 THR A N 1
ATOM 748 C CA . THR A 1 93 ? 20.923 -2.274 -17.733 1.00 85.88 93 THR A CA 1
ATOM 749 C C . THR A 1 93 ? 20.088 -1.513 -18.773 1.00 85.88 93 THR A C 1
ATOM 751 O O . THR A 1 93 ? 18.882 -1.72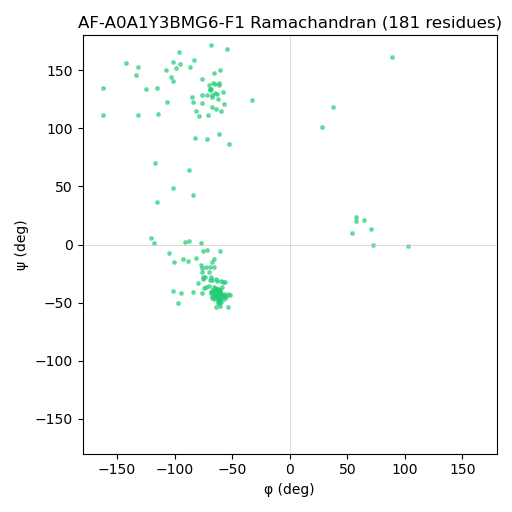2 -18.924 1.00 85.88 93 THR A O 1
ATOM 754 N N . LYS A 1 94 ? 20.724 -0.600 -19.524 1.00 77.75 94 LYS A N 1
ATOM 755 C CA . LYS A 1 94 ? 20.049 0.151 -20.600 1.00 77.75 94 LYS A CA 1
ATOM 756 C C . LYS A 1 94 ? 19.437 -0.811 -21.626 1.00 77.75 94 LYS A C 1
ATOM 758 O O . LYS A 1 94 ? 20.148 -1.591 -22.248 1.00 77.75 94 LYS A O 1
ATOM 763 N N . GLY A 1 95 ? 18.119 -0.722 -21.811 1.00 75.12 95 GLY A N 1
ATOM 764 C CA . GLY A 1 95 ? 17.356 -1.561 -22.745 1.00 75.12 95 GLY A CA 1
ATOM 765 C C . GLY A 1 95 ? 16.574 -2.702 -22.091 1.00 75.12 95 GLY A C 1
ATOM 766 O O . GLY A 1 95 ? 15.855 -3.418 -22.783 1.00 75.12 95 GLY A O 1
ATOM 767 N N . PHE A 1 96 ? 16.669 -2.860 -20.770 1.00 82.75 96 PHE A N 1
ATOM 768 C CA . PHE A 1 96 ? 15.891 -3.858 -20.051 1.00 82.75 96 PHE A CA 1
ATOM 769 C C . PHE A 1 96 ? 14.430 -3.415 -19.872 1.00 82.75 96 PHE A C 1
ATOM 771 O O . PHE A 1 96 ? 14.144 -2.309 -19.408 1.00 82.75 96 PHE A O 1
ATOM 778 N N . ASP A 1 97 ? 13.492 -4.284 -20.250 1.00 84.38 97 ASP A N 1
ATOM 779 C CA . ASP A 1 97 ? 12.054 -4.041 -20.121 1.00 84.38 97 ASP A CA 1
ATOM 780 C C . ASP A 1 97 ? 11.577 -4.358 -18.697 1.00 84.38 97 ASP A C 1
ATOM 782 O O . ASP A 1 97 ? 11.173 -5.478 -18.382 1.00 84.38 97 ASP A O 1
ATOM 786 N N . TRP A 1 98 ? 11.575 -3.340 -17.835 1.00 83.62 98 TRP A N 1
ATOM 787 C CA . TRP A 1 98 ? 11.100 -3.433 -16.450 1.00 83.62 98 TRP A CA 1
ATOM 788 C C . TRP A 1 98 ? 9.617 -3.824 -16.299 1.00 83.62 98 TRP A C 1
ATOM 790 O O . TRP A 1 98 ? 9.149 -4.028 -15.177 1.00 83.62 98 TRP A O 1
ATOM 800 N N . GLY A 1 99 ? 8.861 -3.936 -17.395 1.00 77.62 99 GLY A N 1
ATOM 801 C CA . GLY A 1 99 ? 7.506 -4.480 -17.410 1.00 77.62 99 GLY A CA 1
ATOM 802 C C . GLY A 1 99 ? 7.445 -6.000 -17.217 1.00 77.62 99 GLY A C 1
ATOM 803 O O . GLY A 1 99 ? 6.397 -6.516 -16.827 1.00 77.62 99 GLY A O 1
ATOM 804 N N . ARG A 1 100 ? 8.548 -6.725 -17.447 1.00 83.88 100 ARG A N 1
ATOM 805 C CA . ARG A 1 100 ? 8.590 -8.198 -17.427 1.00 83.88 100 ARG A CA 1
ATOM 806 C C . ARG A 1 100 ? 8.830 -8.775 -16.036 1.00 83.88 100 ARG A C 1
ATOM 808 O O . ARG A 1 100 ? 9.480 -8.167 -15.187 1.00 83.88 100 ARG A O 1
ATOM 815 N N . ALA A 1 101 ? 8.336 -9.996 -15.826 1.00 85.38 101 ALA A N 1
ATOM 816 C CA . ALA A 1 101 ? 8.496 -10.724 -14.566 1.00 85.38 101 ALA A CA 1
ATOM 817 C C . ALA A 1 101 ? 9.970 -11.033 -14.247 1.00 85.38 101 ALA A C 1
ATOM 819 O O . ALA A 1 101 ? 10.399 -10.903 -13.102 1.00 85.38 101 ALA A O 1
ATOM 820 N N . GLU A 1 102 ? 10.768 -11.383 -15.257 1.00 87.56 102 GLU A N 1
ATOM 821 C CA . GLU A 1 102 ? 12.209 -11.637 -15.106 1.00 87.56 102 GLU A CA 1
ATOM 822 C C . GLU A 1 102 ? 12.932 -10.413 -14.538 1.00 87.56 102 GLU A C 1
ATOM 824 O O . GLU A 1 102 ? 13.701 -10.519 -13.583 1.00 87.56 102 GLU A O 1
ATOM 829 N N . SER A 1 103 ? 12.610 -9.230 -15.064 1.00 86.38 103 SER A N 1
ATOM 830 C CA . SER A 1 103 ? 13.222 -7.978 -14.639 1.00 86.38 103 SER A CA 1
ATOM 831 C C . SER A 1 103 ? 12.852 -7.589 -13.214 1.00 86.38 103 SER A C 1
ATOM 833 O O . SER A 1 103 ? 13.707 -7.143 -12.448 1.00 86.38 103 SER A O 1
ATOM 835 N N . GLN A 1 104 ? 11.599 -7.824 -12.829 1.00 86.19 104 GLN A N 1
ATOM 836 C CA . GLN A 1 104 ? 11.135 -7.647 -11.451 1.00 86.19 104 GLN A CA 1
ATOM 837 C C . GLN A 1 104 ? 11.885 -8.577 -10.496 1.00 86.19 104 GLN A C 1
ATOM 839 O O . GLN A 1 104 ? 12.396 -8.140 -9.467 1.00 86.19 104 GLN A O 1
ATOM 844 N N . THR A 1 105 ? 12.016 -9.851 -10.870 1.00 90.75 105 THR A N 1
ATOM 845 C CA . THR A 1 105 ? 12.712 -10.862 -10.065 1.00 90.75 105 THR A CA 1
ATOM 846 C C . THR A 1 105 ? 14.189 -10.508 -9.894 1.00 90.75 105 THR A C 1
ATOM 848 O O . THR A 1 105 ? 14.727 -10.604 -8.789 1.00 90.75 105 THR A O 1
ATOM 851 N N . PHE A 1 106 ? 14.831 -10.024 -10.960 1.00 92.62 106 PHE A N 1
ATOM 852 C CA . PHE A 1 106 ? 16.210 -9.545 -10.936 1.00 92.62 106 PHE A CA 1
ATOM 853 C C . PHE A 1 106 ? 16.398 -8.369 -9.967 1.00 92.62 106 PHE A C 1
ATOM 855 O O . PHE A 1 106 ? 17.243 -8.448 -9.070 1.00 92.62 106 PHE A O 1
ATOM 862 N N . LEU A 1 107 ? 15.590 -7.308 -10.089 1.00 92.56 107 LEU A N 1
ATOM 863 C CA . LEU A 1 107 ? 15.682 -6.145 -9.200 1.00 92.56 107 LEU A CA 1
ATOM 864 C C . LEU A 1 107 ? 15.405 -6.534 -7.749 1.00 92.56 107 LEU A C 1
ATOM 866 O O . LEU A 1 107 ? 16.189 -6.202 -6.860 1.00 92.56 107 LEU A O 1
ATOM 870 N N . ARG A 1 108 ? 14.342 -7.308 -7.514 1.00 93.94 108 ARG A N 1
ATOM 871 C CA . ARG A 1 108 ? 13.995 -7.821 -6.189 1.00 93.94 108 ARG A CA 1
ATOM 872 C C . ARG A 1 108 ? 15.150 -8.592 -5.567 1.00 93.94 108 ARG A C 1
ATOM 874 O O . ARG A 1 108 ? 15.451 -8.382 -4.394 1.00 93.94 108 ARG A O 1
ATOM 881 N N . SER A 1 109 ? 15.812 -9.463 -6.330 1.00 94.69 109 SER A N 1
ATOM 882 C CA . SER A 1 109 ? 16.966 -10.225 -5.849 1.00 94.69 109 SER A CA 1
ATOM 883 C C . SER A 1 109 ? 18.123 -9.308 -5.450 1.00 94.69 109 SER A C 1
ATOM 885 O O . SER A 1 109 ? 18.737 -9.536 -4.408 1.00 94.69 109 SER A O 1
ATOM 887 N N . LYS A 1 110 ? 18.419 -8.268 -6.238 1.00 94.94 110 LYS A N 1
ATOM 888 C CA . LYS A 1 110 ? 19.492 -7.307 -5.939 1.00 94.94 110 LYS A CA 1
ATOM 889 C C . LYS A 1 110 ? 19.181 -6.461 -4.704 1.00 94.94 110 LYS A C 1
ATOM 891 O O . LYS A 1 110 ? 20.029 -6.357 -3.824 1.00 94.94 110 LYS A O 1
ATOM 896 N N . LEU A 1 111 ? 17.961 -5.934 -4.596 1.00 94.75 111 LEU A N 1
ATOM 897 C CA . LEU A 1 111 ? 17.517 -5.162 -3.429 1.00 94.75 111 LEU A CA 1
ATOM 898 C C . LEU A 1 111 ? 17.483 -6.017 -2.159 1.00 94.75 111 LEU A C 1
ATOM 900 O O . LEU A 1 111 ? 17.936 -5.587 -1.105 1.00 94.75 111 LEU A O 1
ATOM 904 N N . THR A 1 112 ? 17.015 -7.262 -2.263 1.00 93.69 112 THR A N 1
ATOM 905 C CA . THR A 1 112 ? 17.012 -8.197 -1.129 1.00 93.69 112 THR A CA 1
ATOM 906 C C . THR A 1 112 ? 18.437 -8.538 -0.692 1.00 93.69 112 THR A C 1
ATOM 908 O O . THR A 1 112 ? 18.702 -8.622 0.502 1.00 93.69 112 THR A O 1
ATOM 911 N N . SER A 1 113 ? 19.377 -8.690 -1.633 1.00 93.62 113 SER A N 1
ATOM 912 C CA . SER A 1 113 ? 20.791 -8.902 -1.302 1.00 93.62 113 SER A CA 1
ATOM 913 C C . SER A 1 113 ? 21.387 -7.722 -0.531 1.00 93.62 113 SER A C 1
ATOM 915 O O . SER A 1 113 ? 22.106 -7.964 0.434 1.00 93.62 113 SER A O 1
ATOM 917 N N . LEU A 1 114 ? 21.069 -6.483 -0.928 1.00 93.25 114 LEU A N 1
ATOM 918 C CA . LEU A 1 114 ? 21.503 -5.263 -0.236 1.00 93.25 114 LEU A CA 1
ATOM 919 C C . LEU A 1 114 ? 20.946 -5.200 1.195 1.00 93.25 114 LEU A C 1
ATOM 921 O O . LEU A 1 114 ? 21.691 -5.004 2.151 1.00 93.25 114 LEU A O 1
ATOM 925 N N . ILE A 1 115 ? 19.644 -5.443 1.359 1.00 92.69 115 ILE A N 1
ATOM 926 C CA . ILE A 1 115 ? 19.003 -5.469 2.683 1.00 92.69 115 ILE A CA 1
ATOM 927 C C . ILE A 1 115 ? 19.633 -6.558 3.561 1.00 92.69 115 ILE A C 1
ATOM 929 O O . ILE A 1 115 ? 19.978 -6.308 4.711 1.00 92.69 115 ILE A O 1
ATOM 933 N N . ASN A 1 116 ? 19.851 -7.756 3.014 1.00 90.19 116 ASN A N 1
ATOM 934 C CA . ASN A 1 116 ? 20.445 -8.865 3.757 1.00 90.19 116 ASN A CA 1
ATOM 935 C C . ASN A 1 116 ? 21.898 -8.591 4.174 1.00 90.19 116 ASN A C 1
ATOM 937 O O . ASN A 1 116 ? 22.295 -9.004 5.266 1.00 90.19 116 ASN A O 1
ATOM 941 N N . SER A 1 117 ? 22.705 -7.926 3.336 1.00 90.00 117 SER A N 1
ATOM 942 C CA . SER A 1 117 ? 24.058 -7.519 3.736 1.00 90.00 117 SER A CA 1
ATOM 943 C C . SER A 1 117 ? 24.020 -6.503 4.873 1.00 90.00 117 SER A C 1
ATOM 945 O O . SER A 1 117 ? 24.768 -6.654 5.837 1.00 90.00 117 SER A O 1
ATOM 947 N N . GLU A 1 118 ? 23.094 -5.547 4.822 1.00 90.00 118 GLU A N 1
ATOM 948 C CA . GLU A 1 118 ? 22.929 -4.535 5.868 1.00 90.00 118 GLU A CA 1
ATOM 949 C C . GLU A 1 118 ? 22.414 -5.127 7.183 1.00 90.00 118 GLU A C 1
ATOM 951 O O . GLU A 1 118 ? 22.965 -4.836 8.243 1.00 90.00 118 GLU A O 1
ATOM 956 N N . CYS A 1 119 ? 21.465 -6.067 7.138 1.00 86.12 119 CYS A N 1
ATOM 957 C CA . CYS A 1 119 ? 21.046 -6.820 8.322 1.00 86.12 119 CYS A CA 1
ATOM 958 C C . CYS A 1 119 ? 22.222 -7.530 9.003 1.00 86.12 119 CYS A C 1
ATOM 960 O O . CYS A 1 119 ? 22.344 -7.494 10.227 1.00 86.12 119 CYS A O 1
ATOM 962 N N . ARG A 1 120 ? 23.101 -8.178 8.225 1.00 84.25 120 ARG A N 1
ATOM 963 C CA . ARG A 1 120 ? 24.286 -8.864 8.769 1.00 84.25 120 ARG A CA 1
ATOM 964 C C . ARG A 1 120 ? 25.275 -7.876 9.376 1.00 84.25 120 ARG A C 1
ATOM 966 O O . ARG A 1 120 ? 25.815 -8.154 10.444 1.00 84.25 120 ARG A O 1
ATOM 973 N N . ASN A 1 121 ? 25.503 -6.740 8.721 1.00 83.12 121 ASN A N 1
ATOM 974 C CA . ASN A 1 121 ? 26.375 -5.683 9.231 1.00 83.12 121 ASN A CA 1
ATOM 975 C C . ASN A 1 121 ? 25.841 -5.117 10.553 1.00 83.12 121 ASN A C 1
ATOM 977 O O . ASN A 1 121 ? 26.607 -4.956 11.501 1.00 83.12 121 ASN A O 1
ATOM 981 N N . ASN A 1 122 ?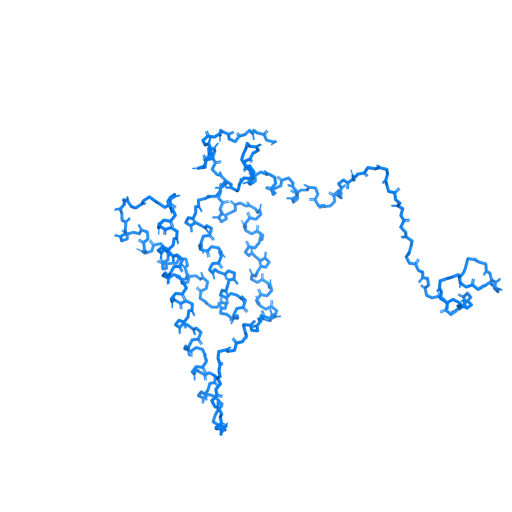 24.531 -4.888 10.643 1.00 77.06 122 ASN A N 1
ATOM 982 C CA . ASN A 1 122 ? 23.884 -4.386 11.849 1.00 77.06 122 ASN A CA 1
ATOM 983 C C . ASN A 1 122 ? 23.927 -5.412 12.998 1.00 77.06 122 ASN A C 1
ATOM 985 O O . ASN A 1 122 ? 24.326 -5.070 14.107 1.00 77.06 122 ASN A O 1
ATOM 989 N N . LYS A 1 123 ? 23.646 -6.701 12.729 1.00 75.19 123 LYS A N 1
ATOM 990 C CA . LYS A 1 123 ? 23.825 -7.772 13.731 1.00 75.19 123 LYS A CA 1
ATOM 991 C C . LYS A 1 123 ? 25.266 -7.835 14.237 1.00 75.19 123 LYS A C 1
ATOM 993 O O . LYS A 1 123 ? 25.469 -7.916 15.440 1.00 75.19 123 LYS A O 1
ATOM 998 N N . LYS A 1 124 ? 26.265 -7.750 13.348 1.00 70.69 124 LYS A N 1
ATOM 9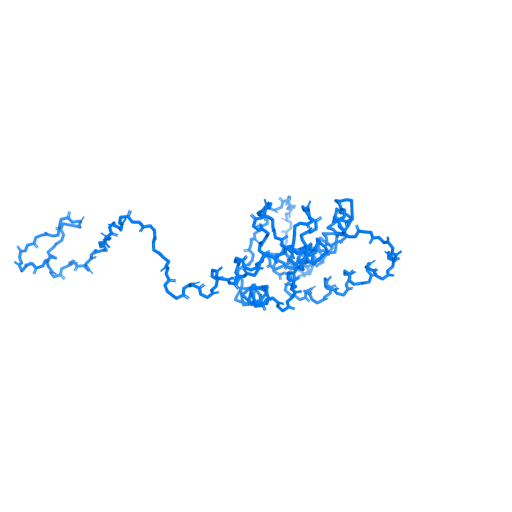99 C CA . LYS A 1 124 ? 27.684 -7.714 13.744 1.00 70.69 124 LYS A CA 1
ATOM 1000 C C . LYS A 1 124 ? 28.009 -6.514 14.632 1.00 70.69 124 LYS A C 1
ATOM 1002 O O . LYS A 1 124 ? 28.697 -6.700 15.623 1.00 70.69 124 LYS A O 1
ATOM 1007 N N . LYS A 1 125 ? 27.508 -5.313 14.321 1.00 61.94 125 LYS A N 1
ATOM 1008 C CA . LYS A 1 125 ? 27.691 -4.128 15.179 1.00 61.94 125 LYS A CA 1
ATOM 1009 C C . LYS A 1 125 ? 27.068 -4.329 16.565 1.00 61.94 125 LYS A C 1
ATOM 1011 O O . LYS A 1 125 ? 27.746 -4.109 17.558 1.00 61.94 125 LYS A O 1
ATOM 1016 N N . ASN A 1 126 ? 25.847 -4.858 16.623 1.00 58.88 126 ASN A N 1
ATOM 1017 C CA . ASN A 1 126 ? 25.163 -5.149 17.886 1.00 58.88 126 ASN A CA 1
ATOM 1018 C C . ASN A 1 126 ? 25.832 -6.278 18.694 1.00 58.88 126 ASN A C 1
ATOM 1020 O O . ASN A 1 126 ? 25.770 -6.264 19.917 1.00 58.88 126 ASN A O 1
ATOM 1024 N N . LEU A 1 127 ? 26.465 -7.251 18.028 1.00 54.56 127 LEU A N 1
ATOM 1025 C CA . LEU A 1 127 ? 27.270 -8.304 18.662 1.00 54.56 127 LEU A CA 1
ATOM 1026 C C . LEU A 1 127 ? 28.609 -7.762 19.185 1.00 54.56 127 LEU A C 1
ATOM 1028 O O . LEU A 1 127 ? 29.044 -8.167 20.251 1.00 54.56 127 LEU A O 1
ATOM 1032 N N . ILE A 1 128 ? 29.244 -6.816 18.485 1.00 52.56 128 ILE A N 1
ATOM 1033 C CA . ILE A 1 128 ? 30.483 -6.163 18.949 1.00 52.56 128 ILE A CA 1
ATOM 1034 C C . ILE A 1 128 ? 30.218 -5.268 20.177 1.00 52.56 128 ILE A C 1
ATOM 1036 O O . ILE A 1 128 ? 31.101 -5.101 21.014 1.00 52.56 128 ILE A O 1
ATOM 1040 N N . GLU A 1 129 ? 29.002 -4.736 20.325 1.00 48.75 129 GLU A N 1
ATOM 1041 C CA . GLU A 1 129 ? 28.562 -4.019 21.533 1.00 48.75 129 GLU A CA 1
ATOM 1042 C C . GLU A 1 129 ? 28.104 -4.950 22.675 1.00 48.75 129 GLU A C 1
ATOM 1044 O O . GLU A 1 129 ? 27.961 -4.497 23.809 1.00 48.75 129 GLU A O 1
ATOM 1049 N N . LYS A 1 130 ? 27.919 -6.252 22.408 1.00 42.91 130 LYS A N 1
ATOM 1050 C CA . LYS A 1 130 ? 27.569 -7.289 23.389 1.00 42.91 130 LYS A CA 1
ATOM 1051 C C . LYS A 1 130 ? 28.685 -8.332 23.493 1.00 42.91 130 LYS A C 1
ATOM 1053 O O . LYS A 1 130 ? 28.521 -9.475 23.079 1.00 42.91 130 LYS A O 1
ATOM 1058 N N . ASN A 1 131 ? 29.820 -7.943 24.067 1.00 44.25 131 ASN A N 1
ATOM 1059 C CA . ASN A 1 131 ? 30.706 -8.929 24.682 1.00 44.25 131 ASN A CA 1
ATOM 1060 C C . ASN A 1 131 ? 30.032 -9.403 25.973 1.00 44.25 131 ASN A C 1
ATOM 1062 O O . ASN A 1 131 ? 30.197 -8.742 26.986 1.00 44.25 131 ASN A O 1
ATOM 1066 N N . ASP A 1 132 ? 29.238 -10.468 25.894 1.00 41.88 132 ASP A N 1
ATOM 1067 C CA . ASP A 1 132 ? 29.006 -11.429 26.977 1.00 41.88 132 ASP A CA 1
ATOM 1068 C C . ASP A 1 132 ? 28.411 -12.706 26.351 1.00 41.88 132 ASP A C 1
ATOM 1070 O O . ASP A 1 132 ? 27.316 -12.690 25.788 1.00 41.88 132 ASP A O 1
ATOM 1074 N N . ASP A 1 133 ? 29.229 -13.758 26.399 1.00 41.31 133 ASP A N 1
ATOM 1075 C CA . ASP A 1 133 ? 29.001 -15.203 26.300 1.00 41.31 133 ASP A CA 1
ATOM 1076 C C . ASP A 1 133 ? 27.956 -15.793 25.328 1.00 41.31 133 ASP A C 1
ATOM 1078 O O . ASP A 1 133 ? 26.743 -15.632 25.446 1.00 41.31 133 ASP A O 1
ATOM 1082 N N . ASP A 1 134 ? 28.502 -16.599 24.408 1.00 47.81 134 ASP A N 1
ATOM 1083 C CA . ASP A 1 134 ? 27.976 -17.849 23.857 1.00 47.81 134 ASP A CA 1
ATOM 1084 C C . ASP A 1 134 ? 26.450 -18.019 23.816 1.00 47.81 134 ASP A C 1
ATOM 1086 O O . ASP A 1 134 ? 25.833 -18.474 24.775 1.00 47.81 134 ASP A O 1
ATOM 1090 N N . ASN A 1 135 ? 25.858 -17.818 22.633 1.00 36.72 135 ASN A N 1
ATOM 1091 C CA . ASN A 1 135 ? 24.902 -18.780 22.079 1.00 36.72 135 ASN A CA 1
ATOM 1092 C C . ASN A 1 135 ? 24.687 -18.580 20.572 1.00 36.72 135 ASN A C 1
ATOM 1094 O O . ASN A 1 135 ? 24.514 -17.474 20.062 1.00 36.72 135 ASN A O 1
ATOM 1098 N N . VAL A 1 136 ? 24.708 -19.706 19.862 1.00 44.59 136 VAL A N 1
ATOM 1099 C CA . VAL A 1 136 ? 24.379 -19.856 18.442 1.00 44.59 136 VAL A CA 1
ATOM 1100 C C . VAL A 1 136 ? 22.916 -19.472 18.239 1.00 44.59 136 VAL A C 1
ATOM 1102 O O . VAL A 1 136 ? 22.047 -20.051 18.883 1.00 44.59 136 VAL A O 1
ATOM 1105 N N . VAL A 1 137 ? 22.628 -18.534 17.334 1.00 40.38 137 VAL A N 1
ATOM 1106 C CA . VAL A 1 137 ? 21.242 -18.152 17.038 1.00 40.38 137 VAL A CA 1
ATOM 1107 C C . VAL A 1 137 ? 20.867 -18.527 15.606 1.00 40.38 137 VAL A C 1
ATOM 1109 O O . VAL A 1 137 ? 21.408 -18.002 14.628 1.00 40.38 137 VAL A O 1
ATOM 1112 N N . GLU A 1 138 ? 19.948 -19.492 15.533 1.00 34.03 138 GLU A N 1
ATOM 1113 C CA . GLU A 1 138 ? 19.219 -19.962 14.357 1.00 34.03 138 GLU A CA 1
ATOM 1114 C C . GLU A 1 138 ? 18.496 -18.824 13.619 1.00 34.03 138 GLU A C 1
ATOM 1116 O O . GLU A 1 138 ? 18.398 -17.699 14.097 1.00 34.03 138 GLU A O 1
ATOM 1121 N N . LEU A 1 139 ? 18.005 -19.124 12.413 1.00 41.25 139 LEU A N 1
ATOM 1122 C CA . LEU A 1 139 ? 17.252 -18.231 11.528 1.00 41.25 139 LEU A CA 1
ATOM 1123 C C . LEU A 1 139 ? 16.046 -17.586 12.257 1.00 41.25 139 LEU A C 1
ATOM 1125 O O . LEU A 1 139 ? 14.929 -18.094 12.221 1.00 41.25 139 LEU A O 1
ATOM 1129 N N . GLU A 1 140 ? 16.290 -16.463 12.932 1.00 43.56 140 GLU A N 1
ATOM 1130 C CA . GLU A 1 140 ? 15.294 -15.740 13.723 1.00 43.56 140 GLU A CA 1
ATOM 1131 C C . GLU A 1 140 ? 14.155 -15.222 12.845 1.00 43.56 140 GLU A C 1
ATOM 1133 O O . GLU A 1 140 ? 14.364 -14.538 11.837 1.00 43.56 140 GLU A O 1
ATOM 1138 N N . SER A 1 141 ? 12.937 -15.524 13.287 1.00 46.31 141 SER A N 1
ATOM 1139 C CA . SER A 1 141 ? 11.713 -14.785 13.000 1.00 46.31 141 SER A CA 1
ATOM 1140 C C . SER A 1 141 ? 11.997 -13.290 12.857 1.00 46.31 141 SER A C 1
ATOM 1142 O O . SER A 1 141 ? 12.570 -12.677 13.752 1.00 46.31 141 SER A O 1
ATOM 1144 N N . ILE A 1 142 ? 11.603 -12.704 11.722 1.00 56.06 142 ILE A N 1
ATOM 1145 C CA . ILE A 1 142 ? 11.693 -11.259 11.489 1.00 56.06 142 ILE A CA 1
ATOM 1146 C C . ILE A 1 142 ? 10.822 -10.565 12.544 1.00 56.06 142 ILE A C 1
ATOM 1148 O O . ILE A 1 142 ? 9.607 -10.459 12.378 1.00 56.06 142 ILE A O 1
ATOM 1152 N N . GLU A 1 143 ? 11.423 -10.127 13.647 1.00 61.84 143 GLU A N 1
ATOM 1153 C CA . GLU A 1 143 ? 10.750 -9.268 14.610 1.00 61.84 143 GLU A CA 1
ATOM 1154 C C . GLU A 1 143 ? 10.578 -7.895 13.968 1.00 61.84 143 GLU A C 1
ATOM 1156 O O . GLU A 1 143 ? 11.545 -7.188 13.682 1.00 61.84 143 GLU A O 1
ATOM 1161 N N . ILE A 1 144 ? 9.328 -7.541 13.677 1.00 67.88 144 ILE A N 1
ATOM 1162 C CA . ILE A 1 144 ? 8.993 -6.252 13.076 1.00 67.88 144 ILE A CA 1
ATOM 1163 C C . ILE A 1 144 ? 9.361 -5.152 14.073 1.00 67.88 144 ILE A C 1
ATOM 1165 O O . ILE A 1 144 ? 8.769 -5.041 15.150 1.00 67.88 144 ILE A O 1
ATOM 1169 N N . VAL A 1 145 ? 10.306 -4.298 13.690 1.00 76.12 145 VAL A N 1
ATOM 1170 C CA . VAL A 1 145 ? 10.731 -3.157 14.497 1.00 76.12 145 VAL A CA 1
ATOM 1171 C C . VAL A 1 145 ? 9.679 -2.053 14.387 1.00 76.12 145 VAL A C 1
ATOM 1173 O O . VAL A 1 145 ? 9.386 -1.550 13.304 1.00 76.12 145 VAL A O 1
ATOM 1176 N N . ASN A 1 146 ? 9.117 -1.644 15.525 1.00 77.62 146 ASN A N 1
ATOM 1177 C CA . ASN A 1 146 ? 8.083 -0.604 15.611 1.00 77.62 146 ASN A CA 1
ATOM 1178 C C . ASN A 1 146 ? 8.567 0.636 16.378 1.00 77.62 146 ASN A C 1
ATOM 1180 O O . ASN A 1 146 ? 7.809 1.258 17.123 1.00 77.62 146 ASN A O 1
ATOM 1184 N N . SER A 1 147 ? 9.838 1.010 16.213 1.00 86.06 147 SER A N 1
ATOM 1185 C CA . SER A 1 147 ? 10.341 2.259 16.787 1.00 86.06 147 SER A CA 1
ATOM 1186 C C . SER A 1 147 ? 9.578 3.461 16.210 1.00 86.06 147 SER A C 1
ATOM 1188 O O . SER A 1 147 ? 9.107 3.434 15.069 1.00 86.06 147 SER A O 1
ATOM 1190 N N . LYS A 1 148 ? 9.452 4.540 16.993 1.00 87.69 148 LYS A N 1
ATOM 1191 C CA . LYS A 1 148 ? 8.731 5.757 16.577 1.00 87.69 148 LYS A CA 1
ATOM 1192 C C . LYS A 1 148 ? 9.216 6.274 15.216 1.00 87.69 148 LYS A C 1
ATOM 1194 O O . LYS A 1 148 ? 8.399 6.553 14.344 1.00 87.69 148 LYS A O 1
ATOM 1199 N N . ASN A 1 149 ? 10.533 6.290 15.011 1.00 87.38 149 ASN A N 1
ATOM 1200 C CA . ASN A 1 149 ? 11.160 6.724 13.761 1.00 87.38 149 ASN A CA 1
ATOM 1201 C C . ASN A 1 149 ? 10.746 5.845 12.567 1.00 87.38 149 ASN A C 1
ATOM 1203 O O . ASN A 1 149 ? 10.451 6.361 11.489 1.00 87.38 149 ASN A O 1
ATOM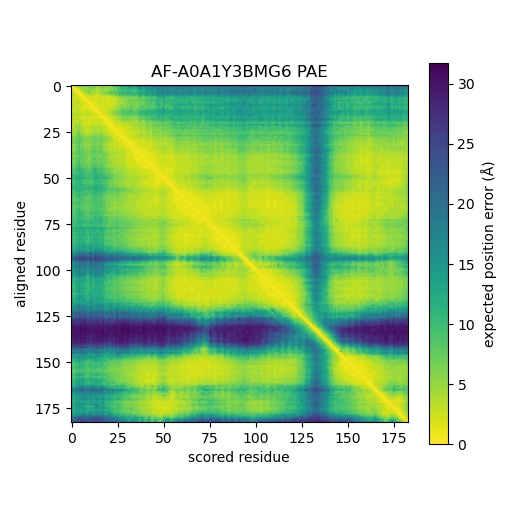 1207 N N . VAL A 1 150 ? 10.677 4.521 12.758 1.00 89.12 150 VAL A N 1
ATOM 1208 C CA . VAL A 1 150 ? 10.227 3.579 11.721 1.00 89.12 150 VAL A CA 1
ATOM 1209 C C . VAL A 1 150 ? 8.763 3.826 11.363 1.00 89.12 150 VAL A C 1
ATOM 1211 O O . VAL A 1 150 ? 8.417 3.870 10.182 1.00 89.12 150 VAL A O 1
ATOM 1214 N N . ILE A 1 151 ? 7.901 4.028 12.363 1.00 90.94 151 ILE A N 1
ATOM 1215 C CA . ILE A 1 151 ? 6.477 4.313 12.147 1.00 90.94 151 ILE A CA 1
ATOM 1216 C C . ILE A 1 151 ? 6.305 5.625 11.372 1.00 90.94 151 ILE A C 1
ATOM 1218 O O . ILE A 1 151 ? 5.566 5.661 10.387 1.00 90.94 151 ILE A O 1
ATOM 1222 N N . GLU A 1 152 ? 7.010 6.685 11.765 1.00 92.69 152 GLU A N 1
ATOM 1223 C CA . GLU A 1 152 ? 6.956 7.988 11.092 1.00 92.69 152 GLU A CA 1
ATOM 1224 C C . GLU A 1 152 ? 7.430 7.898 9.634 1.00 92.69 152 GLU A C 1
ATOM 1226 O O . GLU A 1 152 ? 6.757 8.403 8.730 1.00 92.69 152 GLU A O 1
ATOM 1231 N N . LYS A 1 153 ? 8.523 7.173 9.363 1.00 92.69 153 LYS A N 1
ATOM 1232 C CA . LYS A 1 153 ? 9.008 6.940 7.993 1.00 92.69 153 LYS A CA 1
ATOM 1233 C C . LYS A 1 153 ? 8.040 6.097 7.159 1.00 92.69 153 LYS A C 1
ATOM 1235 O O . LYS A 1 153 ? 7.796 6.435 6.000 1.00 92.69 153 LYS A O 1
ATOM 1240 N N . LYS A 1 154 ? 7.410 5.063 7.731 1.00 92.81 154 LYS A N 1
ATOM 1241 C CA . LYS A 1 154 ? 6.344 4.291 7.058 1.00 92.81 154 LYS A CA 1
ATOM 1242 C C . LYS A 1 154 ? 5.152 5.180 6.698 1.00 92.81 154 LYS A C 1
ATOM 1244 O O . LYS A 1 154 ? 4.653 5.114 5.575 1.00 92.81 154 LYS A O 1
ATOM 1249 N N . GLN A 1 155 ? 4.716 6.042 7.619 1.00 92.69 155 GLN A N 1
ATOM 1250 C CA . GLN A 1 155 ? 3.638 7.000 7.366 1.00 92.69 155 GLN A CA 1
ATOM 1251 C C . GLN A 1 155 ? 4.009 7.993 6.259 1.00 92.69 155 GLN A C 1
ATOM 1253 O O . GLN A 1 155 ? 3.172 8.287 5.403 1.00 92.69 155 GLN A O 1
ATOM 1258 N N . HIS A 1 156 ? 5.255 8.471 6.232 1.00 92.56 156 HIS A N 1
ATOM 1259 C CA . HIS A 1 156 ? 5.753 9.343 5.171 1.00 92.56 156 HIS A CA 1
ATOM 1260 C C . HIS A 1 156 ? 5.732 8.645 3.803 1.00 92.56 156 HIS A C 1
ATOM 1262 O O . HIS A 1 156 ? 5.132 9.167 2.863 1.00 92.56 156 HIS A O 1
ATOM 1268 N N . LEU A 1 157 ? 6.286 7.431 3.703 1.00 91.75 157 LEU A N 1
ATOM 1269 C CA . LEU A 1 157 ? 6.252 6.626 2.474 1.00 91.75 157 LEU A CA 1
ATOM 1270 C C . LEU A 1 157 ? 4.821 6.369 1.993 1.00 91.75 157 LEU A C 1
ATOM 1272 O O . LEU A 1 157 ? 4.526 6.470 0.801 1.00 91.75 157 LEU A O 1
ATOM 1276 N N . PHE A 1 158 ? 3.905 6.051 2.907 1.00 91.94 158 PHE A N 1
ATOM 1277 C CA . PHE A 1 158 ? 2.498 5.855 2.568 1.00 91.94 158 PHE A CA 1
ATOM 1278 C C . PHE A 1 158 ? 1.845 7.147 2.061 1.00 91.94 158 PHE A C 1
ATOM 1280 O O . PHE A 1 158 ? 1.147 7.137 1.047 1.00 91.94 158 PHE A O 1
ATOM 1287 N N . LYS A 1 159 ? 2.107 8.281 2.716 1.00 91.12 159 LYS A N 1
ATOM 1288 C CA . LYS A 1 159 ? 1.613 9.593 2.284 1.00 91.12 159 LYS A CA 1
ATOM 1289 C C . LYS A 1 159 ? 2.124 9.956 0.890 1.00 91.12 159 LYS A C 1
ATOM 1291 O O . LYS A 1 159 ? 1.356 10.480 0.080 1.00 91.12 159 LYS A O 1
ATOM 1296 N N . ASP A 1 160 ? 3.378 9.655 0.577 1.00 90.12 160 ASP A N 1
ATOM 1297 C CA . ASP A 1 160 ? 3.965 9.904 -0.741 1.00 90.12 160 ASP A CA 1
ATOM 1298 C C . ASP A 1 160 ? 3.400 8.993 -1.835 1.00 90.12 160 ASP A C 1
ATOM 1300 O O . ASP A 1 160 ? 3.187 9.445 -2.966 1.00 90.12 160 ASP A O 1
ATOM 1304 N N . LEU A 1 161 ? 3.092 7.738 -1.496 1.00 89.94 161 LEU A N 1
ATOM 1305 C CA . LEU A 1 161 ? 2.391 6.809 -2.379 1.00 89.94 161 LEU A CA 1
ATOM 1306 C C . LEU A 1 161 ? 0.972 7.311 -2.690 1.00 89.94 161 LEU A C 1
ATOM 1308 O O . LEU A 1 161 ? 0.608 7.461 -3.856 1.00 89.94 161 LEU A O 1
ATOM 1312 N N . ILE A 1 162 ? 0.182 7.611 -1.656 1.00 89.00 162 ILE A N 1
ATOM 1313 C CA . ILE A 1 162 ? -1.220 8.042 -1.780 1.00 89.00 162 ILE A CA 1
ATOM 1314 C C . ILE A 1 162 ? -1.339 9.405 -2.470 1.00 89.00 162 ILE A C 1
ATOM 1316 O O . ILE A 1 162 ? -2.247 9.627 -3.273 1.00 89.00 162 ILE A O 1
ATOM 1320 N N . SER A 1 163 ? -0.399 10.316 -2.211 1.00 86.75 163 SER A N 1
ATOM 1321 C CA . SER A 1 163 ? -0.326 11.603 -2.910 1.00 86.75 163 SER A CA 1
ATOM 1322 C C . SER A 1 163 ? 0.258 11.505 -4.325 1.00 86.75 163 SER A C 1
ATOM 1324 O O . SER A 1 163 ? 0.352 12.526 -5.005 1.00 86.75 163 SER A O 1
ATOM 1326 N N . MET A 1 164 ? 0.608 10.299 -4.794 1.00 82.50 164 MET A N 1
ATOM 1327 C CA . MET A 1 164 ? 1.168 10.025 -6.125 1.00 82.50 164 MET A CA 1
ATOM 1328 C C . MET A 1 164 ? 2.467 10.789 -6.419 1.00 82.50 164 MET A C 1
ATOM 1330 O O . MET A 1 164 ? 2.807 11.026 -7.582 1.00 82.50 164 MET A O 1
ATOM 1334 N N . LYS A 1 165 ? 3.199 11.187 -5.372 1.00 80.62 165 LYS A N 1
ATOM 1335 C CA . LYS A 1 165 ? 4.490 11.872 -5.495 1.00 80.62 165 LYS A CA 1
ATOM 1336 C C . LYS A 1 165 ? 5.597 10.896 -5.878 1.00 80.62 165 LYS A C 1
ATOM 1338 O O . LYS A 1 165 ? 6.391 11.216 -6.755 1.00 80.62 165 LYS A O 1
ATOM 1343 N N . MET A 1 166 ? 5.603 9.707 -5.271 1.00 73.25 166 MET A N 1
ATOM 1344 C CA . MET A 1 166 ? 6.614 8.675 -5.534 1.00 73.25 166 MET A CA 1
ATOM 1345 C C . MET A 1 166 ? 6.310 7.811 -6.760 1.00 73.25 166 MET A C 1
ATOM 1347 O O . MET A 1 166 ? 7.208 7.506 -7.542 1.00 73.25 166 MET A O 1
ATOM 1351 N N . ILE A 1 167 ? 5.048 7.421 -6.963 1.00 82.56 167 ILE A N 1
ATOM 1352 C CA . ILE A 1 167 ? 4.657 6.569 -8.092 1.00 82.56 167 ILE A CA 1
ATOM 1353 C C . ILE A 1 167 ? 3.438 7.171 -8.781 1.00 82.56 167 ILE A C 1
ATOM 1355 O O . ILE A 1 167 ? 2.338 7.212 -8.229 1.00 82.56 167 ILE A O 1
ATOM 1359 N N . LYS A 1 168 ? 3.635 7.653 -10.010 1.00 83.75 168 LYS A N 1
ATOM 1360 C CA . LYS A 1 168 ? 2.560 8.236 -10.817 1.00 83.75 168 LYS A CA 1
ATOM 1361 C C . LYS A 1 168 ? 1.820 7.126 -11.566 1.00 83.75 168 LYS A C 1
ATOM 1363 O O . LYS A 1 168 ? 2.469 6.375 -12.295 1.00 83.75 168 LYS A O 1
ATOM 1368 N N . PRO A 1 169 ? 0.481 7.035 -11.450 1.00 83.06 169 PRO A N 1
ATOM 1369 C CA . PRO A 1 169 ? -0.294 6.081 -12.227 1.00 83.06 169 PRO A CA 1
ATOM 1370 C C . PRO A 1 169 ? -0.095 6.286 -13.730 1.00 83.06 169 PRO A C 1
ATOM 1372 O O . PRO A 1 169 ? -0.241 7.406 -14.232 1.00 83.06 169 PRO A O 1
ATOM 1375 N N . THR A 1 170 ? 0.178 5.215 -14.465 1.00 85.50 170 THR A N 1
ATOM 1376 C CA . THR A 1 170 ? 0.282 5.269 -15.923 1.00 85.50 170 THR A CA 1
ATOM 1377 C C . THR A 1 170 ? -1.074 5.608 -16.556 1.00 85.50 170 THR A C 1
ATOM 1379 O O . THR A 1 170 ? -2.142 5.245 -16.058 1.00 85.50 170 THR A O 1
ATOM 1382 N N . LYS A 1 171 ? -1.055 6.323 -17.690 1.00 86.25 171 LYS A N 1
ATOM 1383 C CA . LYS A 1 171 ? -2.279 6.640 -18.458 1.00 86.25 171 LYS A CA 1
ATOM 1384 C C . LYS A 1 171 ? -2.875 5.408 -19.152 1.00 86.25 171 LYS A C 1
ATOM 1386 O O . LYS A 1 171 ? -4.065 5.389 -19.460 1.00 86.25 171 LYS A O 1
ATOM 1391 N N . VAL A 1 172 ? -2.045 4.399 -19.405 1.00 88.56 172 VAL A N 1
ATOM 1392 C CA . VAL A 1 172 ? -2.403 3.122 -20.031 1.00 88.56 172 VAL A CA 1
ATOM 1393 C C . VAL A 1 172 ? -1.955 2.002 -19.102 1.00 88.56 172 VAL A C 1
ATOM 1395 O O . VAL A 1 172 ? -0.843 2.046 -18.575 1.00 88.56 172 VAL A O 1
ATOM 1398 N N . CYS A 1 173 ? -2.821 1.019 -18.871 1.00 87.88 173 CYS A N 1
ATOM 1399 C CA . CYS A 1 173 ? -2.490 -0.130 -18.040 1.00 87.88 173 CYS A CA 1
ATOM 1400 C C . CYS A 1 173 ? -1.418 -0.995 -18.711 1.00 87.88 173 CYS A C 1
ATOM 1402 O O . CYS A 1 173 ? -1.625 -1.462 -19.824 1.00 87.88 173 CYS A O 1
ATOM 1404 N N . THR A 1 174 ? -0.328 -1.277 -17.999 1.00 83.56 174 THR A N 1
ATOM 1405 C CA . THR A 1 174 ? 0.771 -2.141 -18.465 1.00 83.56 174 THR A CA 1
ATOM 1406 C C . THR A 1 174 ? 0.378 -3.614 -18.611 1.00 83.56 174 THR A C 1
ATOM 1408 O O . THR A 1 174 ? 1.094 -4.371 -19.251 1.00 83.56 174 THR A O 1
ATOM 1411 N N . HIS A 1 175 ? -0.754 -4.030 -18.032 1.00 87.06 175 HIS A N 1
ATOM 1412 C CA . HIS A 1 175 ? -1.206 -5.423 -18.062 1.00 87.06 175 HIS A CA 1
ATOM 1413 C C . HIS A 1 175 ? -2.302 -5.695 -19.100 1.00 87.06 175 HIS A C 1
ATOM 1415 O O . HIS A 1 175 ? -2.318 -6.756 -19.709 1.00 87.06 175 HIS A O 1
ATOM 1421 N N . CYS A 1 176 ? -3.272 -4.790 -19.269 1.00 90.31 176 CYS A N 1
ATOM 1422 C CA . CYS A 1 176 ? -4.411 -5.008 -20.177 1.00 90.31 176 CYS A CA 1
ATOM 1423 C C . CYS A 1 176 ? -4.533 -3.954 -21.285 1.00 90.31 176 CYS A C 1
ATOM 1425 O O . CYS A 1 176 ? -5.540 -3.936 -21.987 1.00 90.31 176 CYS A O 1
ATOM 1427 N N . ASN A 1 177 ? -3.573 -3.029 -21.398 1.00 88.88 177 ASN A N 1
ATOM 1428 C CA . ASN A 1 177 ? -3.556 -1.913 -22.355 1.00 88.88 177 ASN A CA 1
ATOM 1429 C C . ASN A 1 177 ? -4.797 -1.004 -22.361 1.00 88.88 177 ASN A C 1
ATOM 1431 O O . ASN A 1 177 ? -4.920 -0.111 -23.200 1.00 88.88 177 ASN A O 1
ATOM 1435 N N . SER A 1 178 ? -5.697 -1.157 -21.390 1.00 90.12 178 SER A N 1
ATOM 1436 C CA . SER A 1 178 ? -6.848 -0.276 -21.243 1.00 90.12 178 SER A CA 1
ATOM 1437 C C . SER A 1 178 ? -6.387 1.113 -20.809 1.00 90.12 178 SER A C 1
ATOM 1439 O O . SER A 1 178 ? -5.570 1.261 -19.891 1.00 90.12 178 SER A O 1
ATOM 1441 N N . ARG A 1 179 ? -6.917 2.149 -21.465 1.00 87.44 179 ARG A N 1
ATOM 1442 C CA . ARG A 1 179 ? -6.706 3.536 -21.039 1.00 87.44 179 ARG A CA 1
ATOM 1443 C C . ARG A 1 179 ? -7.394 3.771 -19.703 1.00 87.44 179 ARG A C 1
ATOM 1445 O O . ARG A 1 179 ? -8.527 3.340 -19.487 1.00 87.44 179 ARG A O 1
ATOM 1452 N N . LYS A 1 180 ? -6.713 4.498 -18.824 1.00 80.88 180 LYS A N 1
ATOM 1453 C CA . LYS A 1 180 ? -7.282 4.959 -17.565 1.00 80.88 180 LYS A CA 1
ATOM 1454 C C . LYS A 1 180 ? -8.494 5.838 -17.871 1.00 80.88 180 LYS A C 1
ATOM 1456 O O . LYS A 1 180 ? -8.355 6.899 -18.478 1.00 80.88 180 LYS A O 1
ATOM 1461 N N . ARG A 1 181 ? -9.676 5.380 -17.460 1.00 72.81 181 ARG A N 1
ATOM 1462 C CA . ARG A 1 181 ? -10.895 6.191 -17.495 1.00 72.81 181 ARG A CA 1
ATOM 1463 C C . ARG A 1 181 ? -10.767 7.284 -16.430 1.00 72.81 181 ARG A C 1
ATOM 1465 O O . ARG A 1 181 ? -10.242 7.019 -15.348 1.00 72.81 181 ARG A O 1
ATOM 1472 N N . GLY A 1 182 ? -11.169 8.508 -16.763 1.00 66.12 182 GLY A N 1
ATOM 1473 C CA . GLY A 1 182 ? -11.223 9.594 -15.786 1.00 66.12 182 GLY A CA 1
ATOM 1474 C C . GLY A 1 182 ? -12.206 9.247 -14.666 1.00 66.12 182 GLY A C 1
ATOM 1475 O O . GLY A 1 182 ? -13.266 8.692 -14.948 1.00 66.12 182 GLY A O 1
ATOM 1476 N N . LEU A 1 183 ? -11.811 9.542 -13.426 1.00 58.88 183 LEU A N 1
ATOM 1477 C CA . LEU A 1 183 ? -12.682 9.619 -12.251 1.00 58.88 183 LEU A CA 1
ATOM 1478 C C . LEU A 1 183 ? -12.813 11.085 -11.860 1.00 58.88 183 LEU A C 1
ATOM 1480 O O . LEU A 1 183 ? -11.735 11.729 -11.763 1.00 58.88 183 LEU A O 1
#

Solvent-accessible surface area (backbone atoms only — not comparable to full-atom values): 11165 Å² total; per-residue (Å²): 62,99,47,86,92,33,62,23,92,86,80,63,34,41,38,91,71,42,89,75,78,90,82,85,80,88,66,97,60,95,73,85,56,79,88,49,44,66,56,53,53,40,55,56,66,34,45,33,93,86,78,73,42,70,22,60,58,50,58,62,50,50,52,52,51,47,45,52,51,30,26,36,66,58,44,66,86,49,52,62,55,55,53,51,54,52,51,53,51,55,64,74,45,72,88,66,61,46,85,39,70,68,46,42,52,51,52,45,50,54,53,49,50,53,51,52,52,49,53,51,52,51,51,52,52,56,46,71,74,50,87,71,82,92,78,91,78,72,94,70,77,84,69,68,40,77,50,71,68,37,50,53,50,53,51,50,54,49,51,32,46,62,68,38,70,76,53,62,55,47,67,47,29,92,86,75,66,48,66,62,75,90,130

Secondary structure (DSSP, 8-state):
--STTPPPTTT---TTT----------SS----TTTHHHHHHHHTTB-TTT--B---HHHHHHHHHHHHHHHTT-GGGHHHHHHHHHHHHHHTTT--TTSHHHHHHHHHHHHHHHHHHHHHHHHHHHHT--S------S--------HHHHHHHHHHHHHHHTTSSSPPPSB-TTT--B----